Protein AF-A0A350JNE4-F1 (afdb_monomer_lite)

pLDDT: mean 87.37, std 12.18, range [38.34, 98.56]

Secondary structure (DSSP, 8-state):
--TT-EEEEEEE-SPPSS-SS-GGG-B-SSSSBHHHHHHHTTTTS-EEEEEEE-TTHHHHHHHSTTSEEEE-TTTTT--HHHHHHHS---SSSEEEEEETTEEE-HHHHHHHHH--SSEEEEEETTGGGGGTTS-HHHHHHS-EEEEETTEEEEEETTS-GGG-SEEEEEEEEEETHHHHHHHHHHHH--HHHHT--HHHHHHHHHTTT--EEEEE-TT-EEETT-HHHHHHHH-SSHHHHHHHHHTT-SSS-PPP-EEEEHHHHHH-HHHHHHHHHHHSTT-EEEEEEE-TTTB-SS-B-TT-S-EEEEEETT-HHHHHHHHHHHHHTSSS--TT-EEEEEEPP-S-S-EEEEESS-TTT--S--EEEEE---

Sequence (374 aa):
MNSNQIKIILLGAGKSVRSELHSALKESGYGSRVLDWLIQAFSDVQYDLQFVVGYNLAQVESRYPGYRYIHNVNWDSTGATGSLFCADLPIEGHLIVSYSDILYRKSLVSRIIDSKNDLTVVIDSSWKDRYQGRLQEDLELSEKVNLANGQITRLGQGIHADAADAEFIGLVSFQGGALELLNDLKKQKTDILEKSKISFLVEEMRVRGLTLGYIDVSGDWAELDDPRDLAHFVLGTKAQTLDRLAAVVSQSKILDQYTFRVKSWNANSDDVVAGIMEKFTNTRIVARSSALTEDGFASANAGAYDSILNIDSSSADAIRDAITKVINSYPDTNPNNQVLVQPMLTDVRISGVGFTRTLSKGAPYYVVNYDDQT

Structure (mmCIF, N/CA/C/O backbone):
data_AF-A0A350JNE4-F1
#
_entry.id   AF-A0A350JNE4-F1
#
loop_
_atom_site.group_PDB
_atom_site.id
_atom_site.type_symbol
_atom_site.label_atom_id
_atom_site.label_alt_id
_atom_site.label_comp_id
_atom_site.label_asym_id
_atom_site.label_entity_id
_atom_site.label_seq_id
_atom_site.pdbx_PDB_ins_code
_atom_site.Cartn_x
_atom_site.Cartn_y
_atom_site.Cartn_z
_atom_site.occupancy
_atom_site.B_iso_or_equiv
_atom_site.auth_seq_id
_atom_site.auth_comp_id
_atom_site.auth_asym_id
_atom_site.auth_atom_id
_atom_site.pdbx_PDB_model_num
ATOM 1 N N . MET A 1 1 ? 17.116 24.931 -4.156 1.00 38.94 1 MET A N 1
ATOM 2 C CA . MET A 1 1 ? 16.237 23.963 -4.842 1.00 38.94 1 MET A CA 1
ATOM 3 C C . MET A 1 1 ? 15.963 22.871 -3.824 1.00 38.94 1 MET A C 1
ATOM 5 O O . MET A 1 1 ? 16.904 22.452 -3.163 1.00 38.94 1 MET A O 1
ATOM 9 N N . ASN A 1 2 ? 14.693 22.586 -3.531 1.00 38.34 2 ASN A N 1
ATOM 10 C CA . ASN A 1 2 ? 14.321 21.749 -2.386 1.00 38.34 2 ASN A CA 1
ATOM 11 C C . ASN A 1 2 ? 14.577 20.276 -2.715 1.00 38.34 2 ASN A C 1
ATOM 13 O O . ASN A 1 2 ? 13.842 19.690 -3.501 1.00 38.34 2 ASN A O 1
ATOM 17 N N . SER A 1 3 ? 15.546 19.661 -2.037 1.00 49.06 3 SER A N 1
ATOM 18 C CA . SER A 1 3 ? 15.892 18.233 -2.114 1.00 49.06 3 SER A CA 1
ATOM 19 C C . SER A 1 3 ? 14.787 17.271 -1.631 1.00 49.06 3 SER A C 1
ATOM 21 O O . SER A 1 3 ? 15.046 16.087 -1.463 1.00 49.06 3 SER A O 1
ATOM 23 N N . ASN A 1 4 ? 13.567 17.768 -1.398 1.00 62.16 4 ASN A N 1
ATOM 24 C CA . ASN A 1 4 ? 12.424 17.046 -0.827 1.00 62.16 4 ASN A CA 1
ATOM 25 C C . ASN A 1 4 ? 11.258 16.870 -1.818 1.00 62.16 4 ASN A C 1
ATOM 27 O O . ASN A 1 4 ? 10.140 16.566 -1.408 1.00 62.16 4 ASN A O 1
ATOM 31 N N . GLN A 1 5 ? 11.470 17.110 -3.115 1.00 86.69 5 GLN A N 1
ATOM 32 C CA . GLN A 1 5 ? 10.398 16.979 -4.099 1.00 86.69 5 GLN A CA 1
ATOM 33 C C . GLN A 1 5 ? 10.109 15.499 -4.390 1.00 86.69 5 GLN A C 1
ATOM 35 O O . GLN A 1 5 ? 10.955 14.782 -4.926 1.00 86.69 5 GLN A O 1
ATOM 40 N N . ILE A 1 6 ? 8.899 15.057 -4.040 1.00 94.44 6 ILE A N 1
ATOM 41 C CA . ILE A 1 6 ? 8.386 13.721 -4.348 1.00 94.44 6 ILE A CA 1
ATOM 42 C C . ILE A 1 6 ? 7.529 13.818 -5.608 1.00 94.44 6 ILE A C 1
ATOM 44 O O . ILE A 1 6 ? 6.574 14.595 -5.671 1.00 94.44 6 ILE A O 1
ATOM 48 N N . LYS A 1 7 ? 7.861 13.012 -6.612 1.00 96.38 7 LYS A N 1
ATOM 49 C CA . LYS A 1 7 ? 7.052 12.817 -7.811 1.00 96.38 7 LYS A CA 1
ATOM 50 C C . LYS A 1 7 ? 6.509 11.397 -7.830 1.00 96.38 7 LYS A C 1
ATOM 52 O O . LYS A 1 7 ? 7.243 10.447 -7.574 1.00 96.38 7 LYS A O 1
ATOM 57 N N . ILE A 1 8 ? 5.235 11.258 -8.165 1.00 96.31 8 ILE A N 1
ATOM 58 C CA . ILE A 1 8 ? 4.539 9.982 -8.278 1.00 96.31 8 ILE A CA 1
ATOM 59 C C . ILE A 1 8 ? 4.099 9.805 -9.725 1.00 96.31 8 ILE A C 1
ATOM 61 O O . ILE A 1 8 ? 3.502 10.705 -10.319 1.00 96.31 8 ILE A O 1
ATOM 65 N N . ILE A 1 9 ? 4.389 8.638 -10.289 1.00 97.25 9 ILE A N 1
ATOM 66 C CA . ILE A 1 9 ? 3.906 8.229 -11.604 1.00 97.25 9 ILE A CA 1
ATOM 67 C C . ILE A 1 9 ? 3.078 6.962 -11.427 1.00 97.25 9 ILE A C 1
ATOM 69 O O . ILE A 1 9 ? 3.607 5.908 -11.074 1.00 97.25 9 ILE A O 1
ATOM 73 N N . LEU A 1 10 ? 1.778 7.074 -11.687 1.00 95.19 10 LEU A N 1
ATOM 74 C CA . LEU A 1 10 ? 0.878 5.929 -11.740 1.00 95.19 10 LEU A CA 1
ATOM 75 C C . LEU A 1 10 ? 0.806 5.407 -13.172 1.00 95.19 10 LEU A C 1
ATOM 77 O O . LEU A 1 10 ? 0.614 6.182 -14.109 1.00 95.19 10 LEU A O 1
ATOM 81 N N . LEU A 1 11 ? 0.963 4.098 -13.347 1.00 94.94 11 LEU A N 1
ATOM 82 C CA . LEU A 1 11 ? 0.913 3.435 -14.645 1.00 94.94 11 LEU A CA 1
ATOM 83 C C . LEU A 1 11 ? -0.413 2.680 -14.785 1.00 94.94 11 LEU A C 1
ATOM 85 O O . LEU A 1 11 ? -0.683 1.719 -14.068 1.00 94.94 11 LEU A O 1
ATOM 89 N N . GLY A 1 12 ? -1.244 3.118 -15.722 1.00 90.44 12 GLY A N 1
ATOM 90 C CA . GLY A 1 12 ? -2.525 2.506 -16.077 1.00 90.44 12 GLY A CA 1
ATOM 91 C C . GLY A 1 12 ? -2.717 2.508 -17.587 1.00 90.44 12 GLY A C 1
ATOM 92 O O . GLY A 1 12 ? -3.760 2.881 -18.088 1.00 90.44 12 GLY A O 1
ATOM 93 N N . ALA A 1 13 ? -1.686 2.192 -18.367 1.00 85.00 13 ALA A N 1
ATOM 94 C CA . ALA A 1 13 ? -1.814 2.306 -19.818 1.00 85.00 13 ALA A CA 1
ATOM 95 C C . ALA A 1 13 ? -2.658 1.179 -20.446 1.00 85.00 13 ALA A C 1
ATOM 97 O O . ALA A 1 13 ? -3.312 1.393 -21.465 1.00 85.00 13 ALA A O 1
ATOM 98 N N . GLY A 1 14 ? -2.630 -0.015 -19.849 1.00 79.69 14 GLY A N 1
ATOM 99 C CA . GLY A 1 14 ? -3.200 -1.233 -20.424 1.00 79.69 14 GLY A CA 1
ATOM 100 C C . GLY A 1 14 ? -4.677 -1.481 -20.107 1.00 79.69 14 GLY A C 1
ATOM 101 O O . GLY A 1 14 ? -5.263 -0.896 -19.196 1.00 79.69 14 GLY A O 1
ATOM 102 N N . LYS A 1 15 ? -5.268 -2.424 -20.850 1.00 76.56 15 LYS A N 1
ATOM 103 C CA . LYS A 1 15 ? -6.566 -3.035 -20.521 1.00 76.56 15 LYS A CA 1
ATOM 104 C C . LYS A 1 15 ? -6.403 -3.940 -19.290 1.00 76.56 15 LYS A C 1
ATOM 106 O O . LYS A 1 15 ? -5.390 -4.629 -19.175 1.00 76.56 15 LYS A O 1
ATOM 111 N N . SER A 1 16 ? -7.395 -3.968 -18.394 1.00 67.62 16 SER A N 1
ATOM 112 C CA . SER A 1 16 ? -7.421 -4.951 -17.299 1.00 67.62 16 SER A CA 1
ATOM 113 C C . SER A 1 16 ? -7.426 -6.365 -17.886 1.00 67.62 16 SER A C 1
ATOM 115 O O . SER A 1 16 ? -8.146 -6.648 -18.844 1.00 67.62 16 SER A O 1
ATOM 117 N N . VAL A 1 17 ? -6.635 -7.268 -17.303 1.00 62.66 17 VAL A N 1
ATOM 118 C CA . VAL A 1 17 ? -6.548 -8.667 -17.761 1.00 62.66 17 VAL A CA 1
ATOM 119 C C . VAL A 1 17 ? -7.888 -9.390 -17.566 1.00 62.66 17 VAL A C 1
ATOM 121 O O . VAL A 1 17 ? -8.235 -10.290 -18.326 1.00 62.66 17 VAL A O 1
ATOM 124 N N . ARG A 1 18 ? -8.671 -8.964 -16.565 1.00 62.50 18 ARG A N 1
ATOM 125 C CA . ARG A 1 18 ? -9.905 -9.628 -16.114 1.00 62.50 18 ARG A CA 1
ATOM 126 C C . ARG A 1 18 ? -11.185 -8.836 -16.404 1.00 62.50 18 ARG A C 1
ATOM 128 O O . ARG A 1 18 ? -12.273 -9.311 -16.092 1.00 62.50 18 ARG A O 1
ATOM 135 N N . SER A 1 19 ? -11.083 -7.625 -16.959 1.00 58.97 19 SER A N 1
ATOM 136 C CA . SER A 1 19 ? -12.233 -6.752 -17.222 1.00 58.97 19 SER A CA 1
ATOM 137 C C . SER A 1 19 ? -12.040 -5.897 -18.472 1.00 58.97 19 SER A C 1
ATOM 139 O O . SER A 1 19 ? -10.935 -5.487 -18.809 1.00 58.97 19 SER A O 1
ATOM 141 N N . GLU A 1 20 ? -13.142 -5.564 -19.145 1.00 63.81 20 GLU A N 1
ATOM 142 C CA . GLU A 1 20 ? -13.132 -4.540 -20.198 1.00 63.81 20 GLU A CA 1
ATOM 143 C C . GLU A 1 20 ? -13.036 -3.115 -19.643 1.00 63.81 20 GLU A C 1
ATOM 145 O O . GLU A 1 20 ? -12.823 -2.166 -20.393 1.00 63.81 20 GLU A O 1
ATOM 150 N N . LEU A 1 21 ? -13.169 -2.958 -18.326 1.00 63.19 21 LEU A N 1
ATOM 151 C CA . LEU A 1 21 ? -12.985 -1.691 -17.638 1.00 63.19 21 LEU A CA 1
ATOM 152 C C . LEU A 1 21 ? -11.513 -1.486 -17.288 1.00 63.19 21 LEU A C 1
ATOM 154 O O . LEU A 1 21 ? -10.831 -2.387 -16.799 1.00 63.19 21 LEU A O 1
ATOM 158 N N . HIS A 1 22 ? -11.050 -0.257 -17.482 1.00 69.31 22 HIS A N 1
ATOM 159 C CA . HIS A 1 22 ? -9.767 0.200 -16.972 1.00 69.31 22 HIS A CA 1
ATOM 160 C C . HIS A 1 22 ? -9.707 0.028 -15.441 1.00 69.31 22 HIS A C 1
ATOM 162 O O . HIS A 1 22 ? -10.688 0.319 -14.755 1.00 69.31 22 HIS A O 1
ATOM 168 N N . SER A 1 23 ? -8.566 -0.394 -14.887 1.00 67.81 23 SER A N 1
ATOM 169 C CA . SER A 1 23 ? -8.403 -0.673 -13.447 1.00 67.81 23 SER A CA 1
ATOM 170 C C . SER A 1 23 ? -8.809 0.507 -12.554 1.00 67.81 23 SER A C 1
ATOM 172 O O . SER A 1 23 ? -9.610 0.349 -11.638 1.00 67.81 23 SER A O 1
ATOM 174 N N . ALA A 1 24 ? -8.364 1.720 -12.892 1.00 67.00 24 ALA A N 1
ATOM 175 C CA . ALA A 1 24 ? -8.761 2.946 -12.191 1.00 67.00 24 ALA A CA 1
ATOM 176 C C . ALA A 1 24 ? -10.269 3.260 -12.221 1.00 67.00 24 ALA A C 1
ATOM 178 O O . ALA A 1 24 ? -10.737 4.048 -11.407 1.00 67.00 24 ALA A O 1
ATOM 179 N N . LEU A 1 25 ? -11.046 2.668 -13.133 1.00 66.19 25 LEU A N 1
ATOM 180 C CA . LEU A 1 25 ? -12.499 2.854 -13.202 1.00 66.19 25 LEU A CA 1
ATOM 181 C C . LEU A 1 25 ? -13.276 1.826 -12.375 1.00 66.19 25 LEU A C 1
ATOM 183 O O . LEU A 1 25 ? -14.504 1.907 -12.315 1.00 66.19 25 LEU A O 1
ATOM 187 N N . LYS A 1 26 ? -12.591 0.867 -11.742 1.00 69.38 26 LYS A N 1
ATOM 188 C CA . LYS A 1 26 ? -13.240 -0.116 -10.878 1.00 69.38 26 LYS A CA 1
ATOM 189 C C . LYS A 1 26 ? -13.802 0.558 -9.630 1.00 69.38 26 LYS A C 1
ATOM 191 O O . LYS A 1 26 ? -13.225 1.489 -9.063 1.00 69.38 26 LYS A O 1
ATOM 196 N N . GLU A 1 27 ? -14.956 0.068 -9.200 1.00 64.12 27 GLU A N 1
ATOM 197 C CA . GLU A 1 27 ? -15.561 0.473 -7.939 1.00 64.12 27 GLU A CA 1
ATOM 198 C C . GLU A 1 27 ? -15.151 -0.508 -6.850 1.00 64.12 27 GLU A C 1
ATOM 200 O O . GLU A 1 27 ? -15.172 -1.721 -7.049 1.00 64.12 27 GLU A O 1
ATOM 205 N N . SER A 1 28 ? -14.793 0.021 -5.682 1.00 57.19 28 SER A N 1
ATOM 206 C CA . SER A 1 28 ? -14.332 -0.797 -4.559 1.00 57.19 28 SER A CA 1
ATOM 207 C C . SER A 1 28 ? -15.459 -1.596 -3.884 1.00 57.19 28 SER A C 1
ATOM 209 O O . SER A 1 28 ? -15.212 -2.344 -2.947 1.00 57.19 28 SER A O 1
ATOM 211 N N . GLY A 1 29 ? -16.715 -1.407 -4.309 1.00 53.91 29 GLY A N 1
ATOM 212 C CA . GLY A 1 29 ? -17.906 -1.911 -3.616 1.00 53.91 29 GLY A CA 1
ATOM 213 C C . GLY A 1 29 ? -18.268 -1.132 -2.341 1.00 53.91 29 GLY A C 1
ATOM 214 O O . GLY A 1 29 ? -19.358 -1.323 -1.813 1.00 53.91 29 GLY A O 1
ATOM 215 N N . TYR A 1 30 ? -17.409 -0.212 -1.879 1.00 52.66 30 TYR A N 1
ATOM 216 C CA . TYR A 1 30 ? -17.577 0.564 -0.639 1.00 52.66 30 TYR A CA 1
ATOM 217 C C . TYR A 1 30 ? -17.985 2.031 -0.863 1.00 52.66 30 TYR A C 1
ATOM 219 O O . TYR A 1 30 ? -17.832 2.870 0.020 1.00 52.66 30 TYR A O 1
ATOM 227 N N . GLY A 1 31 ? -18.505 2.368 -2.046 1.00 50.84 31 GLY A N 1
ATOM 228 C CA . GLY A 1 31 ? -18.966 3.727 -2.356 1.00 50.84 31 GLY A CA 1
ATOM 229 C C . GLY A 1 31 ? -17.858 4.738 -2.681 1.00 50.84 31 GLY A C 1
ATOM 230 O O . GLY A 1 31 ? -18.187 5.888 -2.976 1.00 50.84 31 GLY A O 1
ATOM 231 N N . SER A 1 32 ? -16.589 4.313 -2.695 1.00 59.38 32 SER A N 1
ATOM 232 C CA . SER A 1 32 ? -15.461 5.065 -3.252 1.00 59.38 32 SER A CA 1
ATOM 233 C C . SER A 1 32 ? -14.856 4.376 -4.459 1.00 59.38 32 SER A C 1
ATOM 235 O O . SER A 1 32 ? -15.024 3.170 -4.709 1.00 59.38 32 SER A O 1
ATOM 237 N N . ARG A 1 33 ? -14.104 5.168 -5.208 1.00 72.31 33 ARG A N 1
ATOM 238 C CA . ARG A 1 33 ? -13.425 4.698 -6.389 1.00 72.31 33 ARG A CA 1
ATOM 239 C C . ARG A 1 33 ? -12.054 4.190 -5.999 1.00 72.31 33 ARG A C 1
ATOM 241 O O . ARG A 1 33 ? -11.412 4.675 -5.075 1.00 72.31 33 ARG A O 1
ATOM 248 N N . VAL A 1 34 ? -11.591 3.215 -6.748 1.00 68.44 34 VAL A N 1
ATOM 249 C CA . VAL A 1 34 ? -10.364 2.500 -6.442 1.00 68.44 34 VAL A CA 1
ATOM 250 C C . VAL A 1 34 ? -9.124 3.413 -6.396 1.00 68.44 34 VAL A C 1
ATOM 252 O O . VAL A 1 34 ? -8.331 3.316 -5.462 1.00 68.44 34 VAL A O 1
ATOM 255 N N . LEU A 1 35 ? -9.007 4.370 -7.323 1.00 76.19 35 LEU A N 1
ATOM 256 C CA . LEU A 1 35 ? -7.912 5.348 -7.314 1.00 76.19 35 LEU A CA 1
ATOM 257 C C . LEU A 1 35 ? -7.907 6.236 -6.053 1.00 76.19 35 LEU A C 1
ATOM 259 O O . LEU A 1 35 ? -6.842 6.683 -5.639 1.00 76.19 35 LEU A O 1
ATOM 263 N N . ASP A 1 36 ? -9.061 6.465 -5.414 1.00 79.31 36 ASP A N 1
ATOM 264 C CA . ASP A 1 36 ? -9.150 7.314 -4.217 1.00 79.31 36 ASP A CA 1
ATOM 265 C C . ASP A 1 36 ? -8.371 6.684 -3.053 1.00 79.31 36 ASP A C 1
ATOM 267 O O . ASP A 1 36 ? -7.652 7.377 -2.335 1.00 79.31 36 ASP A O 1
ATOM 271 N N . TRP A 1 37 ? -8.440 5.355 -2.918 1.00 77.44 37 TRP A N 1
ATOM 272 C CA . TRP A 1 37 ? -7.683 4.599 -1.918 1.00 77.44 37 TRP A CA 1
ATOM 273 C C . TRP A 1 37 ? -6.173 4.693 -2.144 1.00 77.44 37 TRP A C 1
ATOM 275 O O . TRP A 1 37 ? -5.411 4.881 -1.196 1.00 77.44 37 TRP A O 1
ATOM 285 N N . LEU A 1 38 ? -5.742 4.582 -3.404 1.00 83.31 38 LEU A N 1
ATOM 286 C CA . LEU A 1 38 ? -4.335 4.698 -3.779 1.00 83.31 38 LEU A CA 1
ATOM 287 C C . LEU A 1 38 ? -3.797 6.099 -3.469 1.00 83.31 38 LEU A C 1
ATOM 289 O O . LEU A 1 38 ? -2.726 6.252 -2.889 1.00 83.31 38 LEU A O 1
ATOM 293 N N . ILE A 1 39 ? -4.572 7.129 -3.798 1.00 83.44 39 ILE A N 1
ATOM 294 C CA . ILE A 1 39 ? -4.219 8.527 -3.540 1.00 83.44 39 ILE A CA 1
ATOM 295 C C . ILE A 1 39 ? -4.198 8.824 -2.039 1.00 83.44 39 ILE A C 1
ATOM 297 O O . ILE A 1 39 ? -3.316 9.540 -1.560 1.00 83.44 39 ILE A O 1
ATOM 301 N N . GLN A 1 40 ? -5.111 8.227 -1.270 1.00 83.62 40 GLN A N 1
ATOM 302 C CA . GLN A 1 40 ? -5.131 8.356 0.182 1.00 83.62 40 GLN A CA 1
ATOM 303 C C . GLN A 1 40 ? -3.847 7.818 0.831 1.00 83.62 40 GLN A C 1
ATOM 305 O O . GLN A 1 40 ? -3.438 8.346 1.865 1.00 83.62 40 GLN A O 1
ATOM 310 N N . ALA A 1 41 ? -3.163 6.835 0.230 1.00 87.00 41 ALA A N 1
ATOM 311 C CA . ALA A 1 41 ? -1.875 6.346 0.730 1.00 87.00 41 ALA A CA 1
ATOM 312 C C . ALA A 1 41 ? -0.801 7.452 0.806 1.00 87.00 41 ALA A C 1
ATOM 314 O O . ALA A 1 41 ? 0.134 7.350 1.596 1.00 87.00 41 ALA A O 1
ATOM 315 N N . PHE A 1 42 ? -0.957 8.532 0.037 1.00 87.44 42 PHE A N 1
ATOM 316 C CA . PHE A 1 42 ? -0.017 9.648 -0.028 1.00 87.44 42 PHE A CA 1
ATOM 317 C C . PHE A 1 42 ? -0.494 10.913 0.700 1.00 87.44 42 PHE A C 1
ATOM 319 O O . PHE A 1 42 ? 0.158 11.945 0.596 1.00 87.44 42 PHE A O 1
ATOM 326 N N . SER A 1 43 ? -1.609 10.882 1.440 1.00 85.25 43 SER A N 1
ATOM 327 C CA . SER A 1 43 ? -2.218 12.111 1.988 1.00 85.25 43 SER A CA 1
ATOM 328 C C . SER A 1 43 ? -1.341 12.896 2.969 1.00 85.25 43 SER A C 1
ATOM 330 O O . SER A 1 43 ? -1.600 14.072 3.203 1.00 85.25 43 SER A O 1
ATOM 332 N N . ASP A 1 44 ? -0.339 12.247 3.562 1.00 85.50 44 ASP A N 1
ATOM 333 C CA . ASP A 1 44 ? 0.496 12.826 4.620 1.00 85.50 44 ASP A CA 1
ATOM 334 C C . ASP A 1 44 ? 1.805 13.415 4.056 1.00 85.50 44 ASP A C 1
ATOM 336 O O . ASP A 1 44 ? 2.664 13.880 4.805 1.00 85.50 44 ASP A O 1
ATOM 340 N N . VAL A 1 45 ? 1.973 13.394 2.728 1.00 88.06 45 VAL A N 1
ATOM 341 C CA . VAL A 1 45 ? 3.158 13.897 2.030 1.00 88.06 45 VAL A CA 1
ATOM 342 C C . VAL A 1 45 ? 2.762 14.849 0.909 1.00 88.06 45 VAL A C 1
ATOM 344 O O . VAL A 1 45 ? 1.716 14.706 0.283 1.00 88.06 45 VAL A O 1
ATOM 347 N N . GLN A 1 46 ? 3.609 15.841 0.638 1.00 90.75 46 GLN A N 1
ATOM 348 C CA . GLN A 1 46 ? 3.434 16.713 -0.519 1.00 90.75 46 GLN A CA 1
ATOM 349 C C . GLN A 1 46 ? 4.078 16.062 -1.746 1.00 90.75 46 GLN A C 1
ATOM 351 O O . GLN A 1 46 ? 5.258 15.711 -1.710 1.00 90.75 46 GLN A O 1
ATOM 356 N N . TYR A 1 47 ? 3.320 15.927 -2.833 1.00 92.56 47 TYR A N 1
ATOM 357 C CA . TYR A 1 47 ? 3.778 15.259 -4.051 1.00 92.56 47 TYR A CA 1
ATOM 358 C C . TYR A 1 47 ? 3.251 15.922 -5.331 1.00 92.56 47 TYR A C 1
ATOM 360 O O . TYR A 1 47 ? 2.239 16.620 -5.319 1.00 92.56 47 TYR A O 1
ATOM 368 N N . ASP A 1 48 ? 3.944 15.667 -6.443 1.00 93.44 48 ASP A N 1
ATOM 369 C CA . ASP A 1 48 ? 3.487 15.922 -7.816 1.00 93.44 48 ASP A CA 1
ATOM 370 C C . ASP A 1 48 ? 3.070 14.594 -8.467 1.00 93.44 48 ASP A C 1
ATOM 372 O O . ASP A 1 48 ? 3.874 13.665 -8.521 1.00 93.44 48 ASP A O 1
ATOM 376 N N . LEU A 1 49 ? 1.827 14.485 -8.945 1.00 93.31 49 LEU A N 1
ATOM 377 C CA . LEU A 1 49 ? 1.259 13.242 -9.479 1.00 93.31 49 LEU A CA 1
ATOM 378 C C . LEU A 1 49 ? 1.035 13.330 -10.991 1.00 93.31 49 LEU A C 1
ATOM 380 O O . LEU A 1 49 ? 0.311 14.199 -11.475 1.00 93.31 49 LEU A O 1
ATOM 384 N N . GLN A 1 50 ? 1.591 12.361 -11.719 1.00 95.31 50 GLN A N 1
ATOM 385 C CA . GLN A 1 50 ? 1.278 12.084 -13.119 1.00 95.31 50 GLN A CA 1
ATOM 386 C C . GLN A 1 50 ? 0.602 10.722 -13.248 1.00 95.31 50 GLN A C 1
ATOM 388 O O . GLN A 1 50 ? 1.084 9.728 -12.705 1.00 95.31 50 GLN A O 1
ATOM 393 N N . PHE A 1 51 ? -0.478 10.667 -14.018 1.00 94.69 51 PHE A N 1
ATOM 394 C CA . PHE A 1 51 ? -1.138 9.418 -14.361 1.00 94.69 51 PHE A CA 1
ATOM 395 C C . PHE A 1 51 ? -0.907 9.097 -15.840 1.00 94.69 51 PHE A C 1
ATOM 397 O O . PHE A 1 51 ? -1.412 9.789 -16.723 1.00 94.69 51 PHE A O 1
ATOM 404 N N . VAL A 1 52 ? -0.122 8.054 -16.117 1.00 96.12 52 VAL A N 1
ATOM 405 C CA . VAL A 1 52 ? 0.067 7.543 -17.475 1.00 96.12 52 VAL A CA 1
ATOM 406 C C . VAL A 1 52 ? -1.077 6.604 -17.821 1.00 96.12 52 VAL A C 1
ATOM 408 O O . VAL A 1 52 ? -1.215 5.541 -17.215 1.00 96.12 52 VAL A O 1
ATOM 411 N N . VAL A 1 53 ? -1.866 6.984 -18.818 1.00 93.44 53 VAL A N 1
ATOM 412 C CA . VAL A 1 53 ? -3.047 6.246 -19.275 1.00 93.44 53 VAL A CA 1
ATOM 413 C C . VAL A 1 53 ? -2.939 6.022 -20.781 1.00 93.44 53 VAL A C 1
ATOM 415 O O . VAL A 1 53 ? -2.324 6.812 -21.494 1.00 93.44 53 VAL A O 1
ATOM 418 N N . GLY A 1 54 ? -3.505 4.926 -21.268 1.00 91.44 54 GLY A N 1
ATOM 419 C CA . GLY A 1 54 ? -3.533 4.555 -22.681 1.00 91.44 54 GLY A CA 1
ATOM 420 C C . GLY A 1 54 ? -4.958 4.202 -23.064 1.00 91.44 54 GLY A C 1
ATOM 421 O O . GLY A 1 54 ? -5.711 5.028 -23.581 1.00 91.44 54 GLY A O 1
ATOM 422 N N . TYR A 1 55 ? -5.360 2.984 -22.717 1.00 88.00 55 TYR A N 1
ATOM 423 C CA . TYR A 1 55 ? -6.717 2.495 -22.909 1.00 88.00 55 TYR A CA 1
ATOM 424 C C . TYR A 1 55 ? -7.763 3.383 -22.202 1.00 88.00 55 TYR A C 1
ATOM 426 O O . TYR A 1 55 ? -7.635 3.702 -21.026 1.00 88.00 55 TYR A O 1
ATOM 434 N N . ASN A 1 56 ? -8.825 3.774 -22.914 1.00 86.12 56 ASN A N 1
ATOM 435 C CA . ASN A 1 56 ? -9.976 4.528 -22.388 1.00 86.12 56 ASN A CA 1
ATOM 436 C C . ASN A 1 56 ? -9.658 5.835 -21.620 1.00 86.12 56 ASN A C 1
ATOM 438 O O . ASN A 1 56 ? -10.415 6.211 -20.721 1.00 86.12 56 ASN A O 1
ATOM 442 N N . LEU A 1 57 ? -8.609 6.575 -22.009 1.00 88.19 57 LEU A N 1
ATOM 443 C CA . LEU A 1 57 ? -8.212 7.852 -21.384 1.00 88.19 57 LEU A CA 1
ATOM 444 C C . LEU A 1 57 ? -9.392 8.800 -21.101 1.00 88.19 57 LEU A C 1
ATOM 446 O O . LEU A 1 57 ? -9.569 9.228 -19.965 1.00 88.19 57 LEU A O 1
ATOM 450 N N . ALA A 1 58 ? -10.244 9.066 -22.097 1.00 87.69 58 ALA A N 1
ATOM 451 C CA . ALA A 1 58 ? -11.361 10.007 -21.957 1.00 87.69 58 ALA A CA 1
ATOM 452 C C . ALA A 1 58 ? -12.336 9.634 -20.820 1.00 87.69 58 ALA A C 1
ATOM 454 O O . ALA A 1 58 ? -12.898 10.505 -20.155 1.00 87.69 58 ALA A O 1
ATOM 455 N N . GLN A 1 59 ? -12.532 8.336 -20.571 1.00 84.56 59 GLN A N 1
ATOM 456 C CA . GLN A 1 59 ? -13.397 7.860 -19.493 1.00 84.56 59 GLN A CA 1
ATOM 457 C C . GLN A 1 59 ? -12.732 8.045 -18.122 1.00 84.56 59 GLN A C 1
ATOM 459 O O . GLN A 1 59 ? -13.403 8.433 -17.164 1.00 84.56 59 GLN A O 1
ATOM 464 N N . VAL A 1 60 ? -11.418 7.808 -18.034 1.00 84.31 60 VAL A N 1
ATOM 465 C CA . VAL A 1 60 ? -10.628 8.047 -16.816 1.00 84.31 60 VAL A CA 1
ATOM 466 C C . VAL A 1 60 ? -10.625 9.537 -16.469 1.00 84.31 60 VAL A C 1
ATOM 468 O O . VAL A 1 60 ? -10.947 9.888 -15.335 1.00 84.31 60 VAL A O 1
ATOM 471 N N . GLU A 1 61 ? -10.378 10.412 -17.446 1.00 87.69 61 GLU A N 1
ATOM 472 C CA . GLU A 1 61 ? -10.401 11.871 -17.268 1.00 87.69 61 GLU A CA 1
ATOM 473 C C . GLU A 1 61 ? -11.775 12.382 -16.830 1.00 87.69 61 GLU A C 1
ATOM 475 O O . GLU A 1 61 ? -11.876 13.189 -15.906 1.00 87.69 61 GLU A O 1
ATOM 480 N N . SER A 1 62 ? -12.847 11.880 -17.453 1.00 86.62 62 SER A N 1
ATOM 481 C CA . SER A 1 62 ? -14.215 12.244 -17.076 1.00 86.62 62 SER A CA 1
ATOM 482 C C . SER A 1 62 ? -14.544 11.824 -15.646 1.00 86.62 62 SER A C 1
ATOM 484 O O . SER A 1 62 ? -15.240 12.554 -14.935 1.00 86.62 62 SER A O 1
ATOM 486 N N . ARG A 1 63 ? -14.053 10.659 -15.208 1.00 80.56 63 ARG A N 1
ATOM 487 C CA . ARG A 1 63 ? -14.259 10.191 -13.840 1.00 80.56 63 ARG A CA 1
ATOM 488 C C . ARG A 1 63 ? -13.448 11.044 -12.873 1.00 80.56 63 ARG A C 1
ATOM 490 O O . ARG A 1 63 ? -14.017 11.506 -11.887 1.00 80.56 63 ARG A O 1
ATOM 497 N N . TYR A 1 64 ? -12.172 11.285 -13.153 1.00 82.00 64 TYR A N 1
ATOM 498 C CA . TYR A 1 64 ? -11.223 11.950 -12.260 1.00 82.00 64 TYR A CA 1
ATOM 499 C C . TYR A 1 64 ? -10.681 13.260 -12.857 1.00 82.00 64 TYR A C 1
ATOM 501 O O . TYR A 1 64 ? -9.503 13.344 -13.231 1.00 82.00 64 TYR A O 1
ATOM 509 N N . PRO A 1 65 ? -11.520 14.305 -12.941 1.00 80.12 65 PRO A N 1
ATOM 510 C CA . PRO A 1 65 ? -11.068 15.606 -13.404 1.00 80.12 65 PRO A CA 1
ATOM 511 C C . PRO A 1 65 ? -10.101 16.208 -12.375 1.00 80.12 65 PRO A C 1
ATOM 513 O O . PRO A 1 65 ? -10.381 16.200 -11.179 1.00 80.12 65 PRO A O 1
ATOM 516 N N . GLY A 1 66 ? -8.970 16.744 -12.835 1.00 83.50 66 GLY A N 1
ATOM 517 C CA . GLY A 1 66 ? -8.019 17.474 -11.984 1.00 83.50 66 GLY A CA 1
ATOM 518 C C . GLY A 1 66 ? -6.654 16.815 -11.785 1.00 83.50 66 GLY A C 1
ATOM 519 O O . GLY A 1 66 ? -5.772 17.447 -11.209 1.00 83.50 66 GLY A O 1
ATOM 520 N N . TYR A 1 67 ? -6.439 15.599 -12.295 1.00 87.06 67 TYR A N 1
ATOM 521 C CA . TYR A 1 67 ? -5.100 15.007 -12.357 1.00 87.06 67 TYR A CA 1
ATOM 522 C C . TYR A 1 67 ? -4.387 15.346 -13.661 1.00 87.06 67 TYR A C 1
ATOM 524 O O . TYR A 1 67 ? -5.004 15.667 -14.678 1.00 87.06 67 TYR A O 1
ATOM 532 N N . ARG A 1 68 ? -3.058 15.256 -13.626 1.00 93.19 68 ARG A N 1
ATOM 533 C CA . ARG A 1 68 ? -2.219 15.404 -14.807 1.00 93.19 68 ARG A CA 1
ATOM 534 C C . ARG A 1 68 ? -2.104 14.066 -15.530 1.00 93.19 68 ARG A C 1
ATOM 536 O O . ARG A 1 68 ? -1.435 13.157 -15.042 1.00 93.19 68 ARG A O 1
ATOM 543 N N . TYR A 1 69 ? -2.713 13.978 -16.705 1.00 94.31 69 TYR A N 1
ATOM 544 C CA . TYR A 1 69 ? -2.670 12.786 -17.545 1.00 94.31 69 TYR A CA 1
ATOM 545 C C . TYR A 1 69 ? -1.551 12.855 -18.578 1.00 94.31 69 TYR A C 1
ATOM 547 O O . TYR A 1 69 ? -1.301 13.900 -19.180 1.00 94.31 69 TYR A O 1
ATOM 555 N N . ILE A 1 70 ? -0.894 11.720 -18.796 1.00 96.50 70 ILE A N 1
ATOM 556 C CA . ILE A 1 70 ? 0.065 11.505 -19.876 1.00 96.50 70 ILE A CA 1
ATOM 557 C C . ILE A 1 70 ? -0.461 10.354 -20.729 1.00 96.50 70 ILE A C 1
ATOM 559 O O . ILE A 1 70 ? -0.637 9.243 -20.232 1.00 96.50 70 ILE A O 1
ATOM 563 N N . HIS A 1 71 ? -0.712 10.611 -22.010 1.00 95.81 71 HIS A N 1
ATOM 564 C CA . HIS A 1 71 ? -1.253 9.598 -22.910 1.00 95.81 71 HIS A CA 1
ATOM 565 C C . HIS A 1 71 ? -0.130 8.750 -23.520 1.00 95.81 71 HIS A C 1
ATOM 567 O O . HIS A 1 71 ? 0.670 9.255 -24.310 1.00 95.81 71 HIS A O 1
ATOM 573 N N . ASN A 1 72 ? -0.094 7.455 -23.200 1.00 96.44 72 ASN A N 1
ATOM 574 C CA . ASN A 1 72 ? 0.666 6.490 -23.988 1.00 96.44 72 ASN A CA 1
ATOM 575 C C . ASN A 1 72 ? -0.189 6.022 -25.175 1.00 96.44 72 ASN A C 1
ATOM 577 O O . ASN A 1 72 ? -1.003 5.113 -25.042 1.00 96.44 72 ASN A O 1
ATOM 581 N N . VAL A 1 73 ? 0.009 6.642 -26.338 1.00 94.88 73 VAL A N 1
ATOM 582 C CA . VAL A 1 73 ? -0.713 6.298 -27.578 1.00 94.88 73 VAL A CA 1
ATOM 583 C C . VAL A 1 73 ? -0.398 4.893 -28.101 1.00 94.88 73 VAL A C 1
ATOM 585 O O . VAL A 1 73 ? -1.221 4.323 -28.804 1.00 94.88 73 VAL A O 1
ATOM 588 N N . ASN A 1 74 ? 0.760 4.334 -27.734 1.00 94.25 74 ASN A N 1
ATOM 589 C CA . ASN A 1 74 ? 1.253 3.027 -28.181 1.00 94.25 74 ASN A CA 1
ATOM 590 C C . ASN A 1 74 ? 1.129 1.977 -27.062 1.00 94.25 74 ASN A C 1
ATOM 592 O O . ASN A 1 74 ? 1.972 1.085 -26.931 1.00 94.25 74 ASN A O 1
ATOM 596 N N . TRP A 1 75 ? 0.144 2.126 -26.171 1.00 92.94 75 TRP A N 1
ATOM 597 C CA . TRP A 1 75 ? -0.027 1.269 -24.992 1.00 92.94 75 TRP A CA 1
ATOM 598 C C . TRP A 1 75 ? -0.239 -0.211 -25.335 1.00 92.94 75 TRP A C 1
ATOM 600 O O . TRP A 1 75 ? 0.052 -1.073 -24.513 1.00 92.94 75 TRP A O 1
ATOM 610 N N . ASP A 1 76 ? -0.741 -0.507 -26.531 1.00 92.38 76 ASP A N 1
ATOM 611 C CA . ASP A 1 76 ? -0.999 -1.853 -27.043 1.00 92.38 76 ASP A CA 1
ATOM 612 C C . ASP A 1 76 ? 0.266 -2.542 -27.578 1.00 92.38 76 ASP A C 1
ATOM 614 O O . ASP A 1 76 ? 0.333 -3.770 -27.617 1.00 92.38 76 ASP A O 1
ATOM 618 N N . SER A 1 77 ? 1.289 -1.768 -27.950 1.00 93.00 77 SER A N 1
ATOM 619 C CA . SER A 1 77 ? 2.573 -2.271 -28.450 1.00 93.00 77 SER A CA 1
ATOM 620 C C . SER A 1 77 ? 3.750 -2.056 -27.491 1.00 93.00 77 SER A C 1
ATOM 622 O O . SER A 1 77 ? 4.876 -2.440 -27.815 1.00 93.00 77 SER A O 1
ATOM 624 N N . THR A 1 78 ? 3.525 -1.422 -26.338 1.00 95.19 78 THR A N 1
ATOM 625 C CA . THR A 1 78 ? 4.550 -1.129 -25.322 1.00 95.19 78 THR A C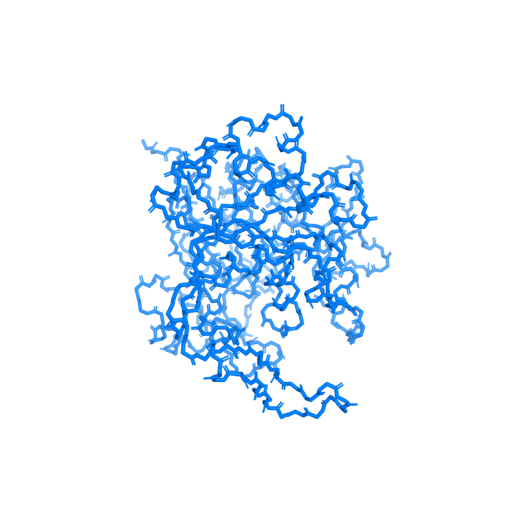A 1
ATOM 626 C C . THR A 1 78 ? 4.229 -1.795 -23.987 1.00 95.19 78 THR A C 1
ATOM 628 O O . THR A 1 78 ? 3.089 -2.127 -23.678 1.00 95.19 78 THR A O 1
ATOM 631 N N . GLY A 1 79 ? 5.263 -2.009 -23.178 1.00 95.06 79 GLY A N 1
ATOM 632 C CA . GLY A 1 79 ? 5.146 -2.481 -21.808 1.00 95.06 79 GLY A CA 1
ATOM 633 C C . GLY A 1 79 ? 5.010 -1.334 -20.804 1.00 95.06 79 GLY A C 1
ATOM 634 O O . GLY A 1 79 ? 4.898 -0.149 -21.142 1.00 95.06 79 GLY A O 1
ATOM 635 N N . ALA A 1 80 ? 5.063 -1.689 -19.521 1.00 95.69 80 ALA A N 1
ATOM 636 C CA . ALA A 1 80 ? 4.985 -0.716 -18.438 1.00 95.69 80 ALA A CA 1
ATOM 637 C C . ALA A 1 80 ? 6.165 0.271 -18.448 1.00 95.69 80 ALA A C 1
ATOM 639 O O . ALA A 1 80 ? 5.978 1.454 -18.166 1.00 95.69 80 ALA A O 1
ATOM 640 N N . THR A 1 81 ? 7.357 -0.182 -18.841 1.00 97.50 81 THR A N 1
ATOM 641 C CA . THR A 1 81 ? 8.533 0.684 -18.999 1.00 97.50 81 THR A CA 1
ATOM 642 C C . THR A 1 81 ? 8.353 1.683 -20.146 1.00 97.50 81 THR A C 1
ATOM 644 O O . THR A 1 81 ? 8.650 2.864 -19.973 1.00 97.50 81 THR A O 1
ATOM 647 N N . GLY A 1 82 ? 7.794 1.264 -21.289 1.00 97.44 82 GLY A N 1
ATOM 648 C CA . GLY A 1 82 ? 7.445 2.184 -22.379 1.00 97.44 82 GLY A CA 1
ATOM 649 C C . GLY A 1 82 ? 6.429 3.242 -21.941 1.00 97.44 82 GLY A C 1
ATOM 650 O O . GLY A 1 82 ? 6.604 4.426 -22.225 1.00 97.44 82 GLY A O 1
ATOM 651 N N . SER A 1 83 ? 5.439 2.841 -21.138 1.00 97.56 83 SER A N 1
ATOM 652 C CA . SER A 1 83 ? 4.483 3.771 -20.521 1.00 97.56 83 SER A CA 1
ATOM 653 C C . SER A 1 83 ? 5.175 4.765 -19.577 1.00 97.56 83 SER A C 1
ATOM 655 O O . SER A 1 83 ? 4.949 5.970 -19.673 1.00 97.56 83 SER A O 1
ATOM 657 N N . LEU A 1 84 ? 6.079 4.298 -18.710 1.00 98.31 84 LEU A N 1
ATOM 658 C CA . LEU A 1 84 ? 6.884 5.170 -17.848 1.00 98.31 84 LEU A CA 1
ATOM 659 C C . LEU A 1 84 ? 7.711 6.176 -18.667 1.00 98.31 84 LEU A C 1
ATOM 661 O O . LEU A 1 84 ? 7.813 7.343 -18.292 1.00 98.31 84 LEU A O 1
ATOM 665 N N . PHE A 1 85 ? 8.261 5.766 -19.812 1.00 97.94 85 PHE A N 1
ATOM 666 C CA . PHE A 1 85 ? 9.034 6.646 -20.693 1.00 97.94 85 PHE A CA 1
ATOM 667 C C . PHE A 1 85 ? 8.198 7.726 -21.396 1.00 97.94 85 PHE A C 1
ATOM 669 O O . PHE A 1 85 ? 8.779 8.698 -21.890 1.00 97.94 85 PHE A O 1
ATOM 676 N N . CYS A 1 86 ? 6.866 7.636 -21.409 1.00 97.06 86 CYS A N 1
ATOM 677 C CA . CYS A 1 86 ? 6.004 8.743 -21.833 1.00 97.06 86 CYS A CA 1
ATOM 678 C C . CYS A 1 86 ? 5.964 9.881 -20.799 1.00 97.06 86 CYS A C 1
ATOM 680 O O . CYS A 1 86 ? 5.804 11.037 -21.182 1.00 97.06 86 CYS A O 1
ATOM 682 N N . ALA A 1 87 ? 6.115 9.575 -19.508 1.00 97.31 87 ALA A N 1
ATOM 683 C CA . ALA A 1 87 ? 5.944 10.532 -18.415 1.00 97.31 87 ALA A CA 1
ATOM 684 C C . ALA A 1 87 ? 7.127 11.492 -18.246 1.00 97.31 87 ALA A C 1
ATOM 686 O O . ALA A 1 87 ? 8.262 11.183 -18.617 1.00 97.31 87 ALA A O 1
ATOM 687 N N . ASP A 1 88 ? 6.892 12.638 -17.607 1.00 96.50 88 ASP A N 1
ATOM 688 C CA . ASP A 1 88 ? 7.947 13.595 -17.276 1.00 96.50 88 ASP A CA 1
ATOM 689 C C . ASP A 1 88 ? 8.702 13.166 -16.021 1.00 96.50 88 ASP A C 1
ATOM 691 O O . ASP A 1 88 ? 8.287 13.445 -14.887 1.00 96.50 88 ASP A O 1
ATOM 695 N N . LEU A 1 89 ? 9.837 12.506 -16.242 1.00 96.88 89 LEU A N 1
ATOM 696 C CA . LEU A 1 89 ? 10.738 12.048 -15.193 1.00 96.88 89 LEU A CA 1
ATOM 697 C C . LEU A 1 89 ? 11.449 13.236 -14.522 1.00 96.88 89 LEU A C 1
ATOM 699 O O . LEU A 1 89 ? 11.810 14.200 -15.201 1.00 96.88 89 LEU A O 1
ATOM 703 N N . PRO A 1 90 ? 11.640 13.210 -13.193 1.00 96.50 90 PRO A N 1
ATOM 704 C CA . PRO A 1 90 ? 12.430 14.220 -12.508 1.00 96.50 90 PRO A CA 1
ATOM 705 C C . PRO A 1 90 ? 13.932 13.969 -12.723 1.00 96.50 90 PRO A C 1
ATOM 707 O O . PRO A 1 90 ? 14.348 12.855 -13.046 1.00 96.50 90 PRO A O 1
ATOM 710 N N . ILE A 1 91 ? 14.738 15.016 -12.540 1.00 94.50 91 ILE A N 1
ATOM 711 C CA . ILE A 1 91 ? 16.210 14.941 -12.587 1.00 94.50 91 ILE A CA 1
ATOM 712 C C . ILE A 1 91 ? 16.787 14.785 -11.169 1.00 94.50 91 ILE A C 1
ATOM 714 O O . ILE A 1 91 ? 17.815 14.146 -10.987 1.00 94.50 91 ILE A O 1
ATOM 718 N N . GLU A 1 92 ? 16.101 15.327 -10.160 1.00 94.06 92 GLU A N 1
ATOM 719 C CA . GLU A 1 92 ? 16.476 15.272 -8.743 1.00 94.06 92 GLU A CA 1
ATOM 720 C C . GLU A 1 92 ? 15.260 14.939 -7.859 1.00 94.06 92 GLU A C 1
ATOM 722 O O . GLU A 1 92 ? 14.116 14.995 -8.316 1.00 94.06 92 GLU A O 1
ATOM 727 N N . GLY A 1 93 ? 15.505 14.616 -6.586 1.00 93.38 93 GLY A N 1
ATOM 728 C CA . GLY A 1 93 ? 14.465 14.275 -5.610 1.00 93.38 93 GLY A CA 1
ATOM 729 C C . GLY A 1 93 ? 14.125 12.783 -5.584 1.00 93.38 93 GLY A C 1
ATOM 730 O O . GLY A 1 93 ? 14.998 11.939 -5.792 1.00 93.38 93 GLY A O 1
ATOM 731 N N . HIS A 1 94 ? 12.858 12.469 -5.307 1.00 95.00 94 HIS A N 1
ATOM 732 C CA . HIS A 1 94 ? 12.355 11.098 -5.213 1.00 95.00 94 HIS A CA 1
ATOM 733 C C . HIS A 1 94 ? 11.282 10.855 -6.269 1.00 95.00 94 HIS A C 1
ATOM 735 O O . HIS A 1 94 ? 10.289 11.582 -6.337 1.00 95.00 94 HIS A O 1
ATOM 741 N N . LEU A 1 95 ? 11.451 9.804 -7.067 1.00 98.06 95 LEU A N 1
ATOM 742 C CA . LEU A 1 95 ? 10.420 9.309 -7.969 1.00 98.06 95 LEU A CA 1
ATOM 743 C C . LEU A 1 95 ? 9.841 8.012 -7.410 1.00 98.06 95 LEU A C 1
ATOM 745 O O . LEU A 1 95 ? 10.583 7.064 -7.188 1.00 98.06 95 LEU A O 1
ATOM 749 N N . ILE A 1 96 ? 8.524 7.946 -7.246 1.00 97.88 96 ILE A N 1
ATOM 750 C CA . ILE A 1 96 ? 7.785 6.722 -6.930 1.00 97.88 96 ILE A CA 1
ATOM 751 C C . ILE A 1 96 ? 6.980 6.331 -8.169 1.00 97.88 96 ILE A C 1
ATOM 753 O O . ILE A 1 96 ? 6.199 7.130 -8.683 1.00 97.88 96 ILE A O 1
ATOM 757 N N . VAL A 1 97 ? 7.168 5.108 -8.654 1.00 98.25 97 VAL A N 1
ATOM 758 C CA . VAL A 1 97 ? 6.419 4.544 -9.781 1.00 98.25 97 VAL A CA 1
ATOM 759 C C . VAL A 1 97 ? 5.598 3.370 -9.279 1.00 98.25 97 VAL A C 1
ATOM 761 O O . VAL A 1 97 ? 6.140 2.460 -8.651 1.00 98.25 97 VAL A O 1
ATOM 764 N N . SER A 1 98 ? 4.300 3.386 -9.567 1.00 95.88 98 SER A N 1
ATOM 765 C CA . SER A 1 98 ? 3.377 2.329 -9.160 1.00 95.88 98 SER A CA 1
ATOM 766 C C . SER A 1 98 ? 2.409 1.972 -10.277 1.00 95.88 98 SER A C 1
ATOM 768 O O . SER A 1 98 ? 1.960 2.853 -11.014 1.00 95.88 98 SER A O 1
ATOM 770 N N . TYR A 1 99 ? 2.058 0.696 -10.406 1.00 93.31 99 TYR A N 1
ATOM 771 C CA . TYR A 1 99 ? 0.887 0.324 -11.192 1.00 93.31 99 TYR A CA 1
ATOM 772 C C . TYR A 1 99 ? -0.395 0.834 -10.511 1.00 93.31 99 TYR A C 1
ATOM 774 O O . TYR A 1 99 ? -0.532 0.830 -9.291 1.00 93.31 99 TYR A O 1
ATOM 782 N N . SER A 1 100 ? -1.332 1.335 -11.314 1.00 89.12 100 SER A N 1
ATOM 783 C CA . SER A 1 100 ? -2.555 2.000 -10.828 1.00 89.12 100 SER A CA 1
ATOM 784 C C . SER A 1 100 ? -3.598 1.053 -10.222 1.00 89.12 100 SER A C 1
ATOM 786 O O . SER A 1 100 ? -4.590 1.509 -9.656 1.00 89.12 100 SER A O 1
ATOM 788 N N . ASP A 1 101 ? -3.379 -0.252 -10.349 1.00 86.00 101 ASP A N 1
ATOM 789 C CA . ASP A 1 101 ? -4.179 -1.346 -9.807 1.00 86.00 101 ASP A CA 1
ATOM 790 C C . ASP A 1 101 ? -3.607 -1.940 -8.509 1.00 86.00 101 ASP A C 1
ATOM 792 O O . ASP A 1 101 ? -4.135 -2.934 -8.012 1.00 86.00 101 ASP A O 1
ATOM 796 N N . ILE A 1 102 ? -2.607 -1.298 -7.901 1.00 89.44 102 ILE A N 1
ATOM 797 C CA . ILE A 1 102 ? -1.954 -1.770 -6.677 1.00 89.44 102 ILE A CA 1
ATOM 798 C C . ILE A 1 102 ? -2.297 -0.841 -5.513 1.00 89.44 102 ILE A C 1
ATOM 800 O O . ILE A 1 102 ? -1.982 0.346 -5.539 1.00 89.44 102 ILE A O 1
ATOM 804 N N . LEU A 1 103 ? -2.922 -1.379 -4.466 1.00 89.19 103 LEU A N 1
ATOM 805 C CA . LEU A 1 103 ? -3.204 -0.673 -3.217 1.00 89.19 103 LEU A CA 1
ATOM 806 C C . LEU A 1 103 ? -2.193 -1.022 -2.132 1.00 89.19 103 LEU A C 1
ATOM 808 O O . LEU A 1 103 ? -1.870 -2.188 -1.909 1.00 89.19 103 LEU A O 1
ATOM 812 N N . TYR A 1 104 ? -1.777 -0.005 -1.384 1.00 90.69 104 TYR A N 1
ATOM 813 C CA . TYR A 1 104 ? -0.851 -0.138 -0.265 1.00 90.69 104 TYR A CA 1
ATOM 814 C C . TYR A 1 104 ? -1.120 0.898 0.828 1.00 90.69 104 TYR A C 1
ATOM 816 O O . TYR A 1 104 ? -1.867 1.860 0.653 1.00 90.69 104 TYR A O 1
ATOM 824 N N . ARG A 1 105 ? -0.530 0.675 2.007 1.00 87.12 105 ARG A N 1
ATOM 825 C CA . ARG A 1 105 ? -0.725 1.525 3.189 1.00 87.12 105 ARG A CA 1
ATOM 826 C C . ARG A 1 105 ? 0.108 2.803 3.134 1.00 87.12 105 ARG A C 1
ATOM 828 O O . ARG A 1 105 ? 1.225 2.808 2.627 1.00 87.12 105 ARG A O 1
ATOM 835 N N . LYS A 1 106 ? -0.368 3.846 3.820 1.00 89.38 106 LYS A N 1
ATOM 836 C CA . LYS A 1 106 ? 0.406 5.073 4.087 1.00 89.38 106 LYS A CA 1
ATOM 837 C C . LYS A 1 106 ? 1.761 4.800 4.748 1.00 89.38 106 LYS A C 1
ATOM 839 O O . LYS A 1 106 ? 2.763 5.408 4.395 1.00 89.38 106 LYS A O 1
ATOM 844 N N . SER A 1 107 ? 1.810 3.840 5.675 1.00 89.88 107 SER A N 1
ATOM 845 C CA . SER A 1 107 ? 3.049 3.442 6.357 1.00 89.88 107 SER A CA 1
ATOM 846 C C . SER A 1 107 ? 4.117 2.912 5.396 1.00 89.88 107 SER A C 1
ATOM 848 O O . SER A 1 107 ? 5.308 3.079 5.655 1.00 89.88 107 SER A O 1
ATOM 850 N N . LEU A 1 108 ? 3.714 2.295 4.279 1.00 94.19 108 LEU A N 1
ATOM 851 C CA . LEU A 1 108 ? 4.641 1.870 3.236 1.00 94.19 108 LEU A CA 1
ATOM 852 C C . LEU A 1 108 ? 5.268 3.075 2.531 1.00 94.19 108 LEU A C 1
ATOM 854 O O . LEU A 1 108 ? 6.476 3.080 2.310 1.00 94.19 108 LEU A O 1
ATOM 858 N N . VAL A 1 109 ? 4.473 4.106 2.234 1.00 93.56 109 VAL A N 1
ATOM 859 C CA . VAL A 1 109 ? 4.954 5.339 1.593 1.00 93.56 109 VAL A CA 1
ATOM 860 C C . VAL A 1 109 ? 6.047 5.997 2.436 1.00 93.56 109 VAL A C 1
ATOM 862 O O . VAL A 1 109 ? 7.102 6.329 1.901 1.00 93.56 109 VAL A O 1
ATOM 865 N N . SER A 1 110 ? 5.857 6.102 3.756 1.00 92.38 110 SER A N 1
ATOM 866 C CA . SER A 1 110 ? 6.892 6.629 4.659 1.00 92.38 110 SER A CA 1
ATOM 867 C C . SER A 1 110 ? 8.189 5.813 4.592 1.00 92.38 110 SER A C 1
ATOM 869 O O . SER A 1 110 ? 9.262 6.381 4.415 1.00 92.38 110 SER A O 1
ATOM 871 N N . ARG A 1 111 ? 8.098 4.474 4.633 1.00 95.75 111 ARG A N 1
ATOM 872 C CA . ARG A 1 111 ? 9.273 3.583 4.534 1.00 95.75 111 ARG A CA 1
ATOM 873 C C . ARG A 1 111 ? 10.016 3.738 3.204 1.00 95.75 111 ARG A C 1
ATOM 875 O O . ARG A 1 111 ? 11.241 3.666 3.189 1.00 95.75 111 ARG A O 1
ATOM 882 N N . ILE A 1 112 ? 9.287 3.934 2.102 1.00 95.44 112 ILE A N 1
ATOM 883 C CA . ILE A 1 112 ? 9.873 4.169 0.775 1.00 95.44 112 ILE A CA 1
ATOM 884 C C . ILE A 1 112 ? 10.675 5.472 0.772 1.00 95.44 112 ILE A C 1
ATOM 886 O O . ILE A 1 112 ? 11.820 5.478 0.328 1.00 95.44 112 ILE A O 1
ATOM 890 N N . ILE A 1 113 ? 10.097 6.554 1.300 1.00 92.88 113 ILE A N 1
ATOM 891 C CA . ILE A 1 113 ? 10.741 7.876 1.370 1.00 92.88 113 ILE A CA 1
ATOM 892 C C . ILE A 1 113 ? 11.996 7.842 2.256 1.00 92.88 113 ILE A C 1
ATOM 894 O O . ILE A 1 113 ? 12.992 8.501 1.957 1.00 92.88 113 ILE A O 1
ATOM 898 N N . ASP A 1 114 ? 11.983 7.039 3.320 1.00 94.25 114 ASP A N 1
ATOM 899 C CA . ASP A 1 114 ? 13.121 6.916 4.233 1.00 94.25 114 ASP A CA 1
ATOM 900 C C . ASP A 1 114 ? 14.306 6.134 3.642 1.00 94.25 114 ASP A C 1
ATOM 902 O O . ASP A 1 114 ? 15.435 6.266 4.136 1.00 94.25 114 ASP A O 1
ATOM 906 N N . SER A 1 115 ? 14.089 5.359 2.574 1.00 94.62 115 SER A N 1
ATOM 907 C CA . SER A 1 115 ? 15.123 4.530 1.955 1.00 94.62 115 SER A CA 1
ATOM 908 C C . SER A 1 115 ? 16.311 5.346 1.442 1.00 94.62 115 SER A C 1
ATOM 910 O O . SER A 1 115 ? 16.181 6.465 0.944 1.00 94.62 115 SER A O 1
ATOM 912 N N . LYS A 1 116 ? 17.510 4.766 1.550 1.00 94.81 116 LYS A N 1
ATOM 913 C CA . LYS A 1 116 ? 18.777 5.384 1.117 1.00 94.81 116 LYS A CA 1
ATOM 914 C C . LYS A 1 116 ? 19.388 4.737 -0.124 1.00 94.81 116 LYS A C 1
ATOM 916 O O . LYS A 1 116 ? 20.412 5.211 -0.596 1.00 94.81 116 LYS A O 1
ATOM 921 N N . ASN A 1 117 ? 18.758 3.694 -0.658 1.00 97.06 117 ASN A N 1
ATOM 922 C CA . ASN A 1 117 ? 19.202 3.032 -1.885 1.00 97.06 117 ASN A CA 1
ATOM 923 C C . ASN A 1 117 ? 18.808 3.855 -3.118 1.00 97.06 117 ASN A C 1
ATOM 925 O O . ASN A 1 117 ? 17.791 4.543 -3.086 1.00 97.06 117 ASN A O 1
ATOM 929 N N . ASP A 1 118 ? 19.567 3.747 -4.208 1.00 98.00 118 ASP A N 1
ATOM 930 C CA . ASP A 1 118 ? 19.228 4.369 -5.496 1.00 98.00 118 ASP A CA 1
ATOM 931 C C . ASP A 1 118 ? 17.868 3.863 -5.999 1.00 98.00 118 ASP A C 1
ATOM 933 O O . ASP A 1 118 ? 17.045 4.632 -6.496 1.00 98.00 118 ASP A O 1
ATOM 937 N N . LEU A 1 119 ? 17.625 2.562 -5.820 1.00 98.38 119 LEU A N 1
ATOM 938 C CA . LEU A 1 119 ? 16.376 1.875 -6.118 1.00 98.38 119 LEU A CA 1
ATOM 939 C C . LEU A 1 119 ? 15.827 1.217 -4.855 1.00 98.38 119 LEU A C 1
ATOM 941 O O . LEU A 1 119 ? 16.559 0.559 -4.115 1.00 98.38 119 LEU A O 1
ATOM 945 N N . THR A 1 120 ? 14.523 1.328 -4.620 1.00 98.56 120 THR A N 1
ATOM 946 C CA . THR A 1 120 ? 13.835 0.501 -3.615 1.00 98.56 120 THR A CA 1
ATOM 947 C C . THR A 1 120 ? 12.592 -0.108 -4.220 1.00 98.56 120 THR A C 1
ATOM 949 O O . THR A 1 120 ? 11.687 0.619 -4.614 1.00 98.56 120 THR A O 1
ATOM 952 N N . VAL A 1 121 ? 12.540 -1.435 -4.297 1.00 98.38 121 VAL A N 1
ATOM 953 C CA . VAL A 1 121 ? 11.333 -2.149 -4.732 1.00 98.38 121 VAL A CA 1
ATOM 954 C C . VAL A 1 121 ? 10.514 -2.602 -3.539 1.00 98.38 121 VAL A C 1
ATOM 956 O O . VAL A 1 121 ? 11.047 -2.879 -2.464 1.00 98.38 121 VAL A O 1
ATOM 959 N N . VAL A 1 122 ? 9.209 -2.717 -3.733 1.00 98.44 122 VAL A N 1
ATOM 960 C CA . VAL A 1 122 ? 8.331 -3.348 -2.756 1.00 98.44 122 VAL A CA 1
ATOM 961 C C . VAL A 1 122 ? 8.049 -4.777 -3.184 1.00 98.44 122 VAL A C 1
ATOM 963 O O . VAL A 1 122 ? 7.723 -5.036 -4.346 1.00 98.44 122 VAL A O 1
ATOM 966 N N . ILE A 1 123 ? 8.206 -5.696 -2.238 1.00 98.19 123 ILE A N 1
ATOM 967 C CA . ILE A 1 123 ? 8.028 -7.126 -2.458 1.00 98.19 123 ILE A CA 1
ATOM 968 C C . ILE A 1 123 ? 7.027 -7.709 -1.469 1.00 98.19 123 ILE A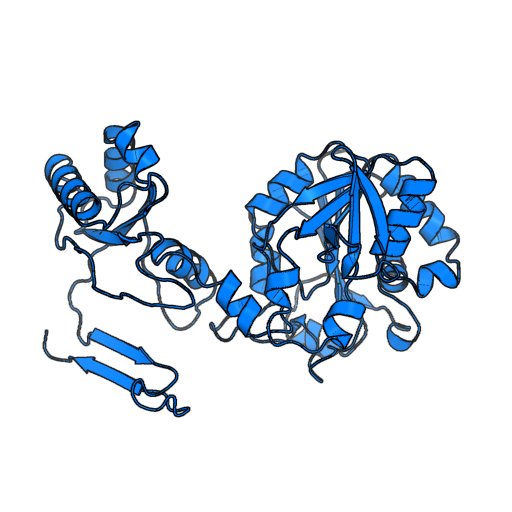 C 1
ATOM 970 O O . ILE A 1 123 ? 6.830 -7.162 -0.385 1.00 98.19 123 ILE A O 1
ATOM 974 N N . ASP A 1 124 ? 6.449 -8.844 -1.830 1.00 96.62 124 ASP A N 1
ATOM 975 C CA . ASP A 1 124 ? 5.613 -9.655 -0.960 1.00 96.62 124 ASP A CA 1
ATOM 976 C C . ASP A 1 124 ? 6.232 -11.047 -0.786 1.00 96.62 124 ASP A C 1
ATOM 978 O O . ASP A 1 124 ? 6.261 -11.847 -1.723 1.00 96.62 124 ASP A O 1
ATOM 982 N N . SER A 1 125 ? 6.747 -11.344 0.409 1.00 95.56 125 SER A N 1
ATOM 983 C CA . SER A 1 125 ? 7.249 -12.685 0.748 1.00 95.56 125 SER A CA 1
ATOM 984 C C . SER A 1 125 ? 6.136 -13.714 0.990 1.00 95.56 125 SER A C 1
ATOM 986 O O . SER A 1 125 ? 6.370 -14.913 0.838 1.00 95.56 125 SER A O 1
ATOM 988 N N . SER A 1 126 ? 4.910 -13.267 1.280 1.00 91.81 126 SER A N 1
ATOM 989 C CA . SER A 1 126 ? 3.722 -14.112 1.488 1.00 91.81 126 SER A CA 1
ATOM 990 C C . SER A 1 126 ? 2.895 -14.301 0.210 1.00 91.81 126 SER A C 1
ATOM 992 O O . SER A 1 126 ? 1.786 -14.834 0.246 1.00 91.81 126 SER A O 1
ATOM 994 N N . TRP A 1 127 ? 3.425 -13.884 -0.941 1.00 90.50 127 TRP A N 1
ATOM 995 C CA . TRP A 1 127 ? 2.700 -13.785 -2.208 1.00 90.50 127 TRP A CA 1
ATOM 996 C C . TRP A 1 127 ? 1.953 -15.056 -2.627 1.00 90.50 127 TRP A C 1
ATOM 998 O O . TRP A 1 127 ? 0.846 -14.968 -3.153 1.00 90.50 127 TRP A O 1
ATOM 1008 N N . LYS A 1 128 ? 2.508 -16.249 -2.358 1.00 87.69 128 LYS A N 1
ATOM 1009 C CA . LYS A 1 128 ? 1.895 -17.539 -2.732 1.00 87.69 128 LYS A CA 1
ATOM 1010 C C . LYS A 1 128 ? 0.492 -17.722 -2.145 1.00 87.69 128 LYS A C 1
ATOM 1012 O O . LYS A 1 128 ? -0.348 -18.349 -2.789 1.00 87.69 128 LYS A O 1
ATOM 1017 N N . ASP A 1 129 ? 0.209 -17.137 -0.982 1.00 83.44 129 ASP A N 1
ATOM 1018 C CA . ASP A 1 129 ? -1.111 -17.218 -0.351 1.00 83.44 129 ASP A CA 1
ATOM 1019 C C . ASP A 1 129 ? -2.195 -16.533 -1.197 1.00 83.44 129 ASP A C 1
ATOM 1021 O O . ASP A 1 129 ? -3.323 -17.021 -1.273 1.00 83.44 129 ASP A O 1
ATOM 1025 N N . ARG A 1 130 ? -1.844 -15.467 -1.931 1.00 80.12 130 ARG A N 1
ATOM 1026 C CA . ARG A 1 130 ? -2.762 -14.740 -2.830 1.00 80.12 130 ARG A CA 1
ATOM 1027 C C . ARG A 1 130 ? -3.185 -15.571 -4.043 1.00 80.12 130 ARG A C 1
ATOM 1029 O O . ARG A 1 130 ? -4.252 -15.340 -4.617 1.00 80.12 130 ARG A O 1
ATOM 1036 N N . TYR A 1 131 ? -2.369 -16.554 -4.423 1.00 82.50 131 TYR A N 1
ATOM 1037 C CA . TYR A 1 131 ? -2.628 -17.447 -5.551 1.00 82.50 131 TYR A CA 1
ATOM 1038 C C . TYR A 1 131 ? -3.394 -18.716 -5.155 1.00 82.50 131 TYR A C 1
ATOM 1040 O O . TYR A 1 131 ? -3.733 -19.520 -6.025 1.00 82.50 131 TYR A O 1
ATOM 1048 N N . GLN A 1 132 ? -3.748 -18.894 -3.875 1.00 77.06 132 GLN A N 1
ATOM 1049 C CA . GLN A 1 132 ? -4.597 -20.010 -3.459 1.00 77.06 132 GLN A CA 1
ATOM 1050 C C . GLN A 1 132 ? -5.965 -19.942 -4.163 1.00 77.06 132 GLN A C 1
ATOM 1052 O O . GLN A 1 132 ? -6.729 -18.982 -4.043 1.00 77.06 132 GLN A O 1
ATOM 1057 N N . GLY A 1 133 ? -6.271 -20.976 -4.950 1.00 70.12 133 GLY A N 1
ATOM 1058 C CA . GLY A 1 133 ? -7.488 -21.035 -5.762 1.00 70.12 133 GLY A CA 1
ATOM 1059 C C . GLY A 1 133 ? -7.475 -20.149 -7.017 1.00 70.12 133 GLY A C 1
ATOM 1060 O O . GLY A 1 133 ? -8.540 -19.935 -7.595 1.00 70.12 133 GLY A O 1
ATOM 1061 N N . ARG A 1 134 ? -6.315 -19.619 -7.431 1.00 79.19 134 ARG A N 1
ATOM 1062 C CA . ARG A 1 134 ? -6.097 -19.017 -8.762 1.00 79.19 134 ARG A CA 1
ATOM 1063 C C . ARG A 1 134 ? -5.560 -20.061 -9.750 1.00 79.19 134 ARG A C 1
ATOM 1065 O O . ARG A 1 134 ? -5.204 -21.172 -9.354 1.00 79.19 134 ARG A O 1
ATOM 1072 N N . LEU A 1 135 ? -5.533 -19.720 -11.040 1.00 78.00 135 LEU A N 1
ATOM 1073 C CA . LEU A 1 135 ? -4.945 -20.586 -12.064 1.00 78.00 135 LEU A CA 1
ATOM 1074 C C . LEU A 1 135 ? -3.414 -20.533 -11.976 1.00 78.00 135 LEU A C 1
ATOM 1076 O O . LEU A 1 135 ? -2.841 -19.498 -11.644 1.00 78.00 135 LEU A O 1
ATOM 1080 N N . GLN A 1 136 ? -2.743 -21.633 -12.322 1.00 78.94 136 GLN A N 1
ATOM 1081 C CA . GLN A 1 136 ? -1.275 -21.693 -12.349 1.00 78.94 136 GLN A CA 1
ATOM 1082 C C . GLN A 1 136 ? -0.671 -20.649 -13.306 1.00 78.94 136 GLN A C 1
ATOM 1084 O O . GLN A 1 136 ? 0.379 -20.083 -13.026 1.00 78.94 136 GLN A O 1
ATOM 1089 N N . GLU A 1 137 ? -1.366 -20.340 -14.400 1.00 81.31 137 GLU A N 1
ATOM 1090 C CA . GLU A 1 137 ? -0.961 -19.310 -15.363 1.00 81.31 137 GLU A CA 1
ATOM 1091 C C . GLU A 1 137 ? -0.872 -17.914 -14.720 1.00 81.31 137 GLU A C 1
ATOM 1093 O O . GLU A 1 137 ? 0.048 -17.159 -15.028 1.00 81.31 137 GLU A O 1
ATOM 1098 N N . ASP A 1 138 ? -1.762 -17.585 -13.771 1.00 80.88 138 ASP A N 1
ATOM 1099 C CA . ASP A 1 138 ? -1.687 -16.320 -13.025 1.00 80.88 138 ASP A CA 1
ATOM 1100 C C . ASP A 1 138 ? -0.373 -16.254 -12.221 1.00 80.88 138 ASP A C 1
ATOM 1102 O O . ASP A 1 138 ? 0.306 -15.227 -12.204 1.00 80.88 138 ASP A O 1
ATOM 1106 N N . LEU A 1 139 ? 0.008 -17.370 -11.585 1.00 83.44 139 LEU A N 1
ATOM 1107 C CA . LEU A 1 139 ? 1.240 -17.488 -10.800 1.00 83.44 139 LEU A CA 1
ATOM 1108 C C . LEU A 1 139 ? 2.481 -17.319 -11.683 1.00 83.44 139 LEU A C 1
ATOM 1110 O O . LEU A 1 139 ? 3.468 -16.721 -11.261 1.00 83.44 139 LEU A O 1
ATOM 1114 N N . GLU A 1 140 ? 2.465 -17.849 -12.904 1.00 84.81 140 GLU A N 1
ATOM 1115 C CA . GLU A 1 140 ? 3.588 -17.747 -13.840 1.00 84.81 140 GLU A CA 1
ATOM 1116 C C . GLU A 1 140 ? 3.766 -16.322 -14.370 1.00 84.81 140 GLU A C 1
ATOM 1118 O O . GLU A 1 140 ? 4.902 -15.857 -14.498 1.00 84.81 140 GLU A O 1
ATOM 1123 N N . LEU A 1 141 ? 2.6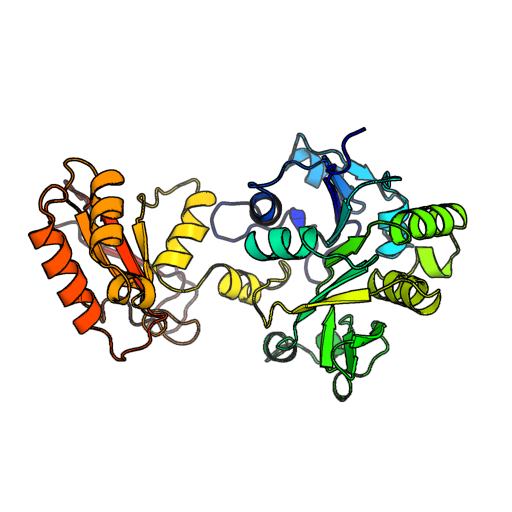67 -15.591 -14.576 1.00 85.50 141 LEU A N 1
ATOM 1124 C CA . LEU A 1 141 ? 2.692 -14.215 -15.067 1.00 85.50 141 LEU A CA 1
ATOM 1125 C C . LEU A 1 141 ? 3.237 -13.196 -14.056 1.00 85.50 141 LEU A C 1
ATOM 1127 O O . LEU A 1 141 ? 3.638 -12.111 -14.487 1.00 85.50 141 LEU A O 1
ATOM 1131 N N . SER A 1 142 ? 3.296 -13.522 -12.762 1.00 89.81 142 SER A N 1
ATOM 1132 C CA . SER A 1 142 ? 3.781 -12.593 -11.735 1.00 89.81 142 SER A CA 1
ATOM 1133 C C . SER A 1 142 ? 5.256 -12.207 -11.899 1.00 89.81 142 SER A C 1
ATOM 1135 O O . SER A 1 142 ? 6.092 -12.995 -12.351 1.00 89.81 142 SER A O 1
ATOM 1137 N N . GLU A 1 143 ? 5.607 -10.985 -11.507 1.00 95.12 143 GLU A N 1
ATOM 1138 C CA . GLU A 1 143 ? 6.993 -10.515 -11.488 1.00 95.12 143 GLU A CA 1
ATOM 1139 C C . GLU A 1 143 ? 7.645 -10.985 -10.180 1.00 95.12 143 GLU A C 1
ATOM 1141 O O . GLU A 1 143 ? 7.171 -10.659 -9.100 1.00 95.12 143 GLU A O 1
ATOM 1146 N N . LYS A 1 144 ? 8.711 -11.785 -10.243 1.00 96.50 144 LYS A N 1
ATOM 1147 C CA . LYS A 1 144 ? 9.256 -12.492 -9.070 1.00 96.50 144 LYS A CA 1
ATOM 1148 C C . LYS A 1 144 ? 10.616 -11.950 -8.652 1.00 96.50 144 LYS A C 1
ATOM 1150 O O . LYS A 1 144 ? 11.283 -11.238 -9.409 1.00 96.50 144 LYS A O 1
ATOM 1155 N N . VAL A 1 145 ? 11.029 -12.325 -7.445 1.00 98.00 145 VAL A N 1
ATOM 1156 C CA . VAL A 1 145 ? 12.260 -11.870 -6.798 1.00 98.00 145 VAL A CA 1
ATOM 1157 C C . VAL A 1 145 ? 12.995 -13.045 -6.163 1.00 98.00 145 VAL A C 1
ATOM 1159 O O . VAL A 1 145 ? 12.379 -13.898 -5.522 1.00 98.00 145 VAL A O 1
ATOM 1162 N N . ASN A 1 146 ? 14.323 -13.050 -6.305 1.00 98.12 146 ASN A N 1
ATOM 1163 C CA . ASN A 1 146 ? 15.209 -13.907 -5.525 1.00 98.12 146 ASN A CA 1
ATOM 1164 C C . ASN A 1 146 ? 16.003 -13.124 -4.488 1.00 98.12 146 ASN A C 1
ATOM 1166 O O . ASN A 1 146 ? 16.588 -12.079 -4.794 1.00 98.12 146 ASN A O 1
ATOM 1170 N N . LEU A 1 147 ? 16.090 -13.684 -3.286 1.00 97.50 147 LEU A N 1
ATOM 1171 C CA . LEU A 1 147 ? 16.770 -13.095 -2.145 1.00 97.50 147 LEU A CA 1
ATOM 1172 C C . LEU A 1 147 ? 17.946 -13.969 -1.707 1.00 97.50 147 LEU A C 1
ATOM 1174 O O . LEU A 1 147 ? 17.836 -15.183 -1.582 1.00 97.50 147 LEU A O 1
ATOM 1178 N N . ALA A 1 148 ? 19.081 -13.340 -1.417 1.00 96.50 148 ALA A N 1
ATOM 1179 C CA . ALA A 1 148 ? 20.191 -13.994 -0.733 1.00 96.50 148 ALA A CA 1
ATOM 1180 C C . ALA A 1 148 ? 20.902 -12.989 0.169 1.00 96.50 148 ALA A C 1
ATOM 1182 O O . ALA A 1 148 ? 21.156 -11.857 -0.237 1.00 96.50 148 ALA A O 1
ATOM 1183 N N . ASN A 1 149 ? 21.235 -13.396 1.397 1.00 94.56 149 ASN A N 1
ATOM 1184 C CA . ASN A 1 149 ? 21.978 -12.571 2.359 1.00 94.56 149 ASN A CA 1
ATOM 1185 C C . ASN A 1 149 ? 21.375 -11.166 2.571 1.00 94.56 149 ASN A C 1
ATOM 1187 O O . ASN A 1 149 ? 22.097 -10.178 2.677 1.00 94.56 149 ASN A O 1
ATOM 1191 N N . GLY A 1 150 ? 20.041 -11.073 2.601 1.00 92.31 150 GLY A N 1
ATOM 1192 C CA . GLY A 1 150 ? 19.331 -9.805 2.787 1.00 92.31 150 GLY A CA 1
ATOM 1193 C C . GLY A 1 150 ? 19.357 -8.873 1.571 1.00 92.31 150 GLY A C 1
ATOM 1194 O O . GLY A 1 150 ? 19.033 -7.699 1.715 1.00 92.31 150 GLY A O 1
ATOM 1195 N N . GLN A 1 151 ? 19.723 -9.369 0.388 1.00 95.75 151 GLN A N 1
ATOM 1196 C CA . GLN A 1 151 ? 19.777 -8.598 -0.853 1.00 95.75 151 GLN A CA 1
ATOM 1197 C C . GLN A 1 151 ? 18.966 -9.266 -1.959 1.00 95.75 151 GLN A C 1
ATOM 1199 O O . GLN A 1 151 ? 18.827 -10.489 -1.996 1.00 95.75 151 GLN A O 1
ATOM 1204 N N . ILE A 1 152 ? 18.484 -8.454 -2.897 1.00 97.56 152 ILE A N 1
ATOM 1205 C CA . ILE A 1 152 ? 17.919 -8.949 -4.148 1.00 97.56 152 ILE A CA 1
ATOM 1206 C C . ILE A 1 152 ? 19.055 -9.392 -5.065 1.00 97.56 152 ILE A C 1
ATOM 1208 O O . ILE A 1 152 ? 19.935 -8.604 -5.413 1.00 97.56 152 ILE A O 1
ATOM 1212 N N . THR A 1 153 ? 18.995 -10.644 -5.506 1.00 96.69 153 THR A N 1
ATOM 1213 C CA . THR A 1 153 ? 19.964 -11.208 -6.456 1.00 96.69 153 THR A CA 1
ATOM 1214 C C . THR A 1 153 ? 19.448 -11.241 -7.887 1.00 96.69 153 THR A C 1
ATOM 1216 O O . THR A 1 153 ? 20.256 -11.226 -8.817 1.00 96.69 153 THR A O 1
ATOM 1219 N N . ARG A 1 154 ? 18.123 -11.265 -8.070 1.00 96.88 154 ARG A N 1
ATOM 1220 C CA . ARG A 1 154 ? 17.464 -11.285 -9.378 1.00 96.88 154 ARG A CA 1
ATOM 1221 C C . ARG A 1 154 ? 16.027 -10.779 -9.268 1.00 96.88 154 ARG A C 1
ATOM 1223 O O . ARG A 1 154 ? 15.326 -11.152 -8.326 1.00 96.88 154 ARG A O 1
ATOM 1230 N N . LEU A 1 155 ? 15.588 -9.998 -10.254 1.00 94.75 155 LEU A N 1
ATOM 1231 C CA . LEU A 1 155 ? 14.183 -9.648 -10.485 1.00 94.75 155 LEU A CA 1
ATOM 1232 C C . LEU A 1 155 ? 13.722 -10.101 -11.875 1.00 94.75 155 LEU A C 1
ATOM 1234 O O . LEU A 1 155 ? 14.494 -10.070 -12.833 1.00 94.75 155 LEU A O 1
ATOM 1238 N N . GLY A 1 156 ? 12.448 -10.468 -12.002 1.00 95.06 156 GLY A N 1
ATOM 1239 C CA . GLY A 1 156 ? 11.791 -10.584 -13.303 1.00 95.06 156 GLY A CA 1
ATOM 1240 C C . GLY A 1 156 ? 10.744 -11.688 -13.399 1.00 95.06 156 GLY A C 1
ATOM 1241 O O . GLY A 1 156 ? 10.679 -12.605 -12.584 1.00 95.06 156 GLY A O 1
ATOM 1242 N N . GLN A 1 157 ? 9.939 -11.616 -14.457 1.00 92.56 157 GLN A N 1
ATOM 1243 C CA . GLN A 1 157 ? 8.880 -12.589 -14.750 1.00 92.56 157 GLN A CA 1
ATOM 1244 C C . GLN A 1 157 ? 9.423 -13.991 -15.086 1.00 92.56 157 GLN A C 1
ATOM 1246 O O . GLN A 1 157 ? 8.780 -14.993 -14.805 1.00 92.56 157 GLN A O 1
ATOM 1251 N N . GLY A 1 158 ? 10.636 -14.081 -15.646 1.00 92.69 158 GLY A N 1
ATOM 1252 C CA . GLY A 1 158 ? 11.259 -15.351 -16.047 1.00 92.69 158 GLY A CA 1
ATOM 1253 C C . GLY A 1 158 ? 11.857 -16.185 -14.905 1.00 92.69 158 GLY A C 1
ATOM 1254 O O . GLY A 1 158 ? 12.611 -17.123 -15.169 1.00 92.69 158 GLY A O 1
ATOM 1255 N N . ILE A 1 159 ? 11.618 -15.823 -13.644 1.00 95.31 159 ILE A N 1
ATOM 1256 C CA . ILE A 1 159 ? 11.997 -16.644 -12.488 1.00 95.31 159 ILE A CA 1
ATOM 1257 C C . ILE A 1 159 ? 10.895 -17.689 -12.280 1.00 95.31 159 ILE A C 1
ATOM 1259 O O . ILE A 1 159 ? 9.712 -17.370 -12.324 1.00 95.31 159 ILE A O 1
ATOM 1263 N N . HIS A 1 160 ? 11.260 -18.951 -12.057 1.00 93.12 160 HIS A N 1
ATOM 1264 C CA . HIS A 1 160 ? 10.266 -19.994 -11.802 1.00 93.12 160 HIS A CA 1
ATOM 1265 C C . HIS A 1 160 ? 9.614 -19.799 -10.425 1.00 93.12 160 HIS A C 1
ATOM 1267 O O . HIS A 1 160 ? 10.309 -19.488 -9.459 1.00 93.12 160 HIS A O 1
ATOM 1273 N N . ALA A 1 161 ? 8.303 -20.025 -10.308 1.00 91.56 161 ALA A N 1
ATOM 1274 C CA . ALA A 1 161 ? 7.552 -19.792 -9.069 1.00 91.56 161 ALA A CA 1
ATOM 1275 C C . ALA A 1 161 ? 8.077 -20.594 -7.860 1.00 91.56 161 ALA A C 1
ATOM 1277 O O . ALA A 1 161 ? 8.125 -20.080 -6.742 1.00 91.56 161 ALA A O 1
ATOM 1278 N N . ASP A 1 162 ? 8.525 -21.832 -8.083 1.00 90.50 162 ASP A N 1
ATOM 1279 C CA . ASP A 1 162 ? 9.106 -22.667 -7.020 1.00 90.50 162 ASP A CA 1
ATOM 1280 C C . ASP A 1 162 ? 10.472 -22.177 -6.544 1.00 90.50 162 ASP A C 1
ATOM 1282 O O . ASP A 1 162 ? 10.853 -22.427 -5.405 1.00 90.50 162 ASP A O 1
ATOM 1286 N N . ALA A 1 163 ? 11.200 -21.479 -7.415 1.00 92.81 163 ALA A N 1
ATOM 1287 C CA . ALA A 1 163 ? 12.510 -20.932 -7.106 1.00 92.81 163 ALA A CA 1
ATOM 1288 C C . ALA A 1 163 ? 12.432 -19.500 -6.567 1.00 92.81 163 ALA A C 1
ATOM 1290 O O . ALA A 1 163 ? 13.461 -18.981 -6.162 1.00 92.81 163 ALA A O 1
ATOM 1291 N N . ALA A 1 164 ? 11.268 -18.845 -6.613 1.00 96.38 164 ALA A N 1
ATOM 1292 C CA . ALA A 1 164 ? 11.097 -17.462 -6.188 1.00 96.38 164 ALA A CA 1
ATOM 1293 C C . ALA A 1 164 ? 10.892 -17.351 -4.672 1.00 96.38 164 ALA A C 1
ATOM 1295 O O . ALA A 1 164 ? 10.116 -18.106 -4.080 1.00 96.38 164 ALA A O 1
ATOM 1296 N N . ASP A 1 165 ? 11.537 -16.350 -4.076 1.00 97.25 165 ASP A N 1
ATOM 1297 C CA . ASP A 1 165 ? 11.445 -16.048 -2.646 1.00 97.25 165 ASP A CA 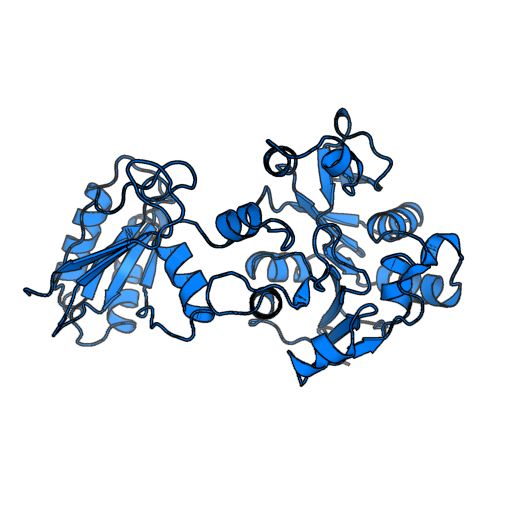1
ATOM 1298 C C . ASP A 1 165 ? 10.316 -15.049 -2.351 1.00 97.25 165 ASP A C 1
ATOM 1300 O O . ASP A 1 165 ? 9.723 -15.079 -1.276 1.00 97.25 165 ASP A O 1
ATOM 1304 N N . ALA A 1 166 ? 9.999 -14.174 -3.310 1.00 97.44 166 ALA A N 1
ATOM 1305 C CA . ALA A 1 166 ? 8.958 -13.157 -3.187 1.00 97.44 166 ALA A CA 1
ATOM 1306 C C . ALA A 1 166 ? 8.392 -12.731 -4.556 1.00 97.44 166 ALA A C 1
ATOM 1308 O O . ALA A 1 166 ? 8.973 -13.021 -5.607 1.00 97.44 166 ALA A O 1
ATOM 1309 N N . GLU A 1 167 ? 7.282 -11.995 -4.534 1.00 96.94 167 GLU A N 1
ATOM 1310 C CA . GLU A 1 167 ? 6.703 -11.290 -5.685 1.00 96.94 167 GLU A CA 1
ATOM 1311 C C . GLU A 1 167 ? 7.056 -9.798 -5.633 1.00 96.94 167 GLU A C 1
ATOM 1313 O O . GLU A 1 167 ? 7.018 -9.182 -4.573 1.00 96.94 167 GLU A O 1
ATOM 1318 N N . PHE A 1 168 ? 7.390 -9.198 -6.775 1.00 97.75 168 PHE A N 1
ATOM 1319 C CA . PHE A 1 168 ? 7.446 -7.751 -6.949 1.00 97.75 168 PHE A CA 1
ATOM 1320 C C . PHE A 1 168 ? 6.032 -7.225 -7.196 1.00 97.75 168 PHE A C 1
ATOM 1322 O O . PHE A 1 168 ? 5.418 -7.547 -8.210 1.00 97.75 168 PHE A O 1
ATOM 1329 N N . ILE A 1 169 ? 5.540 -6.362 -6.306 1.00 95.31 169 ILE A N 1
ATOM 1330 C CA . ILE A 1 169 ? 4.129 -5.945 -6.322 1.00 95.31 169 ILE A CA 1
ATOM 1331 C C . ILE A 1 169 ? 3.818 -4.836 -7.342 1.00 95.31 169 ILE A C 1
ATOM 1333 O O . ILE A 1 169 ? 2.708 -4.323 -7.363 1.00 95.31 169 ILE A O 1
ATOM 1337 N N . GLY A 1 170 ? 4.795 -4.384 -8.140 1.00 95.44 170 GLY A N 1
ATOM 1338 C CA . GLY A 1 170 ? 4.590 -3.275 -9.083 1.00 95.44 170 GLY A CA 1
ATOM 1339 C C . GLY A 1 170 ? 4.796 -1.873 -8.497 1.00 95.44 170 GLY A C 1
ATOM 1340 O O . GLY A 1 170 ? 4.273 -0.902 -9.044 1.00 95.44 170 GLY A O 1
ATOM 1341 N N . LEU A 1 171 ? 5.550 -1.742 -7.397 1.00 97.44 171 LEU A N 1
ATOM 1342 C CA . LEU A 1 171 ? 5.873 -0.465 -6.747 1.00 97.44 171 LEU A CA 1
ATOM 1343 C C . LEU A 1 171 ? 7.381 -0.321 -6.515 1.00 97.44 171 LEU A C 1
ATOM 1345 O O . LEU A 1 171 ? 7.999 -1.142 -5.836 1.00 97.44 171 LEU A O 1
ATOM 1349 N N . VAL A 1 172 ? 7.972 0.741 -7.060 1.00 98.44 172 VAL A N 1
ATOM 1350 C CA . VAL A 1 172 ? 9.412 1.019 -6.979 1.00 98.44 172 VAL A CA 1
ATOM 1351 C C . VAL A 1 172 ? 9.679 2.512 -6.804 1.00 98.44 172 VAL A C 1
ATOM 1353 O O . VAL A 1 172 ? 8.965 3.349 -7.357 1.00 98.44 172 VAL A O 1
ATOM 1356 N N . SER A 1 173 ? 10.728 2.857 -6.060 1.00 98.31 173 SER A N 1
ATOM 1357 C CA . SER A 1 173 ? 11.255 4.217 -5.988 1.00 98.31 173 SER A CA 1
ATOM 1358 C C . SER A 1 173 ? 12.644 4.343 -6.601 1.00 98.31 173 SER A C 1
ATOM 1360 O O . SER A 1 173 ? 13.451 3.417 -6.529 1.00 98.31 173 SER A O 1
ATOM 1362 N N . PHE A 1 174 ? 12.913 5.522 -7.157 1.00 98.50 174 PHE A N 1
ATOM 1363 C CA . PHE A 1 174 ? 14.173 5.926 -7.769 1.00 98.50 174 PHE A CA 1
ATOM 1364 C C . PHE A 1 174 ? 14.648 7.234 -7.134 1.00 98.50 174 PHE A C 1
ATOM 1366 O O . PHE A 1 174 ? 13.865 8.175 -6.972 1.00 98.50 174 PHE A O 1
ATOM 1373 N N . GLN A 1 175 ? 15.935 7.308 -6.819 1.00 97.31 175 GLN A N 1
ATOM 1374 C CA . GLN A 1 175 ? 16.603 8.508 -6.318 1.00 97.31 175 GLN A CA 1
ATOM 1375 C C . GLN A 1 175 ? 18.092 8.480 -6.678 1.00 97.31 175 GLN A C 1
ATOM 1377 O O . GLN A 1 175 ? 18.616 7.454 -7.111 1.00 97.31 175 GLN A O 1
ATOM 1382 N N . GLY A 1 176 ? 18.784 9.606 -6.496 1.00 95.06 176 GLY A N 1
ATOM 1383 C CA . GLY A 1 176 ? 20.230 9.677 -6.722 1.00 95.06 176 GLY A CA 1
ATOM 1384 C C . GLY A 1 176 ? 20.625 9.227 -8.133 1.00 95.06 176 GLY A C 1
ATOM 1385 O O . GLY A 1 176 ? 20.019 9.660 -9.116 1.00 95.06 176 GLY A O 1
ATOM 1386 N N . GLY A 1 177 ? 21.607 8.323 -8.230 1.00 96.50 177 GLY A N 1
ATOM 1387 C CA . GLY A 1 177 ? 22.122 7.829 -9.513 1.00 96.50 177 GLY A CA 1
ATOM 1388 C C . GLY A 1 177 ? 21.081 7.078 -10.352 1.00 96.50 177 GLY A C 1
ATOM 1389 O O . GLY A 1 177 ? 21.197 7.020 -11.577 1.00 96.50 177 GLY A O 1
ATOM 1390 N N . ALA A 1 178 ? 20.013 6.561 -9.728 1.00 98.12 178 ALA A N 1
ATOM 1391 C CA . ALA A 1 178 ? 18.923 5.924 -10.461 1.00 98.12 178 ALA A CA 1
ATOM 1392 C C . ALA A 1 178 ? 18.151 6.898 -11.350 1.00 98.12 178 ALA A C 1
ATOM 1394 O O . ALA A 1 178 ? 17.736 6.503 -12.436 1.00 98.12 178 ALA A O 1
ATOM 1395 N N . LEU A 1 179 ? 17.968 8.155 -10.936 1.00 98.12 179 LEU A N 1
ATOM 1396 C CA . LEU A 1 179 ? 17.252 9.135 -11.757 1.00 98.12 179 LEU A CA 1
ATOM 1397 C C . LEU A 1 179 ? 18.044 9.501 -13.012 1.00 98.12 179 LEU A C 1
ATOM 1399 O O . LEU A 1 179 ? 17.461 9.600 -14.092 1.00 98.12 179 LEU A O 1
ATOM 1403 N N . GLU A 1 180 ? 19.360 9.661 -12.887 1.00 97.69 180 GLU A N 1
ATOM 1404 C CA . GLU A 1 180 ? 20.245 9.938 -14.021 1.00 97.69 180 GLU A CA 1
ATOM 1405 C C . GLU A 1 180 ? 20.205 8.787 -15.032 1.00 97.69 180 GLU A C 1
ATOM 1407 O O . GLU A 1 180 ? 19.839 8.993 -16.193 1.00 97.69 180 GLU A O 1
ATOM 1412 N N . LEU A 1 181 ? 20.448 7.556 -14.567 1.00 98.19 181 LEU A N 1
ATOM 1413 C CA . LEU A 1 181 ? 20.415 6.376 -15.428 1.00 98.19 181 LEU A CA 1
ATOM 1414 C C . LEU A 1 181 ? 19.033 6.164 -16.059 1.00 98.19 181 LEU A C 1
ATOM 1416 O O . LEU A 1 181 ? 18.943 5.871 -17.248 1.00 98.19 181 LEU A O 1
ATOM 1420 N N . LEU A 1 182 ? 17.947 6.339 -15.301 1.00 98.38 182 LEU A N 1
ATOM 1421 C CA . LEU A 1 182 ? 16.589 6.196 -15.825 1.00 98.38 182 LEU A CA 1
ATOM 1422 C C . LEU A 1 182 ? 16.311 7.196 -16.957 1.00 98.38 182 LEU A C 1
ATOM 1424 O O . LEU A 1 182 ? 15.735 6.824 -17.982 1.00 98.38 182 LEU A O 1
ATOM 1428 N N . ASN A 1 183 ? 16.739 8.451 -16.801 1.00 98.12 183 ASN A N 1
ATOM 1429 C CA . ASN A 1 183 ? 16.601 9.465 -17.844 1.00 98.12 183 ASN A CA 1
ATOM 1430 C C . ASN A 1 183 ? 17.444 9.136 -19.083 1.00 98.12 183 ASN A C 1
ATOM 1432 O O . ASN A 1 183 ? 16.987 9.362 -20.204 1.00 98.12 183 ASN A O 1
ATOM 1436 N N . ASP A 1 184 ? 18.639 8.576 -18.916 1.00 97.62 184 ASP A N 1
ATOM 1437 C CA . ASP A 1 184 ? 19.471 8.162 -20.045 1.00 97.62 184 ASP A CA 1
ATOM 1438 C C . ASP A 1 184 ? 18.898 6.951 -20.784 1.00 97.62 184 ASP A C 1
ATOM 1440 O O . ASP A 1 184 ? 18.842 6.956 -22.016 1.00 97.62 184 ASP A O 1
ATOM 1444 N N . LEU A 1 185 ? 18.369 5.961 -20.063 1.00 97.50 185 LEU A N 1
ATOM 1445 C CA . LEU A 1 185 ? 17.640 4.839 -20.661 1.00 97.50 185 LEU A CA 1
ATOM 1446 C C . LEU A 1 185 ? 16.390 5.324 -21.411 1.00 97.50 185 LEU A C 1
ATOM 1448 O O . LEU A 1 185 ? 16.138 4.892 -22.539 1.00 97.50 185 LEU A O 1
ATOM 1452 N N . LYS A 1 186 ? 15.659 6.295 -20.843 1.00 97.12 186 LYS A N 1
ATOM 1453 C CA . LYS A 1 186 ? 14.535 6.961 -21.517 1.00 97.12 186 LYS A CA 1
ATOM 1454 C C . LYS A 1 186 ? 14.964 7.700 -22.787 1.00 97.12 186 LYS A C 1
ATOM 1456 O O . LYS A 1 186 ? 14.152 7.801 -23.698 1.00 97.12 186 LYS A O 1
ATOM 1461 N N . LYS A 1 187 ? 16.181 8.248 -22.881 1.00 96.69 187 LYS A N 1
ATOM 1462 C CA . LYS A 1 187 ? 16.679 8.873 -24.125 1.00 96.69 187 LYS A CA 1
ATOM 1463 C C . LYS A 1 187 ? 17.042 7.828 -25.176 1.00 96.69 187 LYS A C 1
ATOM 1465 O O . LYS A 1 187 ? 16.819 8.063 -26.358 1.00 96.69 187 LYS A O 1
ATOM 1470 N N . GLN A 1 188 ? 17.599 6.696 -24.748 1.00 94.00 188 GLN A N 1
ATOM 1471 C CA . GLN A 1 188 ? 18.001 5.612 -25.646 1.00 94.00 188 GLN A CA 1
ATOM 1472 C C . GLN A 1 188 ? 16.798 4.889 -26.264 1.00 94.00 188 GLN A C 1
ATOM 1474 O O . GLN A 1 188 ? 16.894 4.484 -27.418 1.00 94.00 188 GLN A O 1
ATOM 1479 N N . LYS A 1 189 ? 15.694 4.733 -25.510 1.00 87.19 189 LYS A N 1
ATOM 1480 C CA . LYS A 1 189 ? 14.437 4.082 -25.946 1.00 87.19 189 LYS A CA 1
ATOM 1481 C C . LYS A 1 189 ? 14.666 2.822 -26.779 1.00 87.19 189 LYS A C 1
ATOM 1483 O O . LYS A 1 189 ? 14.218 2.713 -27.917 1.00 87.19 189 LYS A O 1
ATOM 1488 N N . THR A 1 190 ? 15.414 1.869 -26.237 1.00 95.31 190 THR A N 1
ATOM 1489 C CA . THR A 1 190 ? 15.601 0.599 -26.938 1.00 95.31 190 THR A CA 1
ATOM 1490 C C . THR A 1 190 ? 14.282 -0.177 -26.973 1.00 95.31 190 THR A C 1
ATOM 1492 O O . THR A 1 190 ? 13.538 -0.185 -25.992 1.00 95.31 190 THR A O 1
ATOM 1495 N N . ASP A 1 191 ? 14.015 -0.874 -28.081 1.00 95.12 191 ASP A N 1
ATOM 1496 C CA . ASP A 1 191 ? 12.773 -1.644 -28.282 1.00 95.12 191 ASP A CA 1
ATOM 1497 C C . ASP A 1 191 ? 12.517 -2.649 -27.143 1.00 95.12 191 ASP A C 1
ATOM 1499 O O . ASP A 1 191 ? 11.391 -2.806 -26.669 1.00 95.12 191 ASP A O 1
ATOM 1503 N N . ILE A 1 192 ? 13.587 -3.277 -26.640 1.00 95.62 192 ILE A N 1
ATOM 1504 C CA . ILE A 1 192 ? 13.511 -4.211 -25.513 1.00 95.62 192 ILE A CA 1
ATOM 1505 C C . ILE A 1 192 ? 13.012 -3.532 -24.233 1.00 95.62 192 ILE A C 1
ATOM 1507 O O . ILE A 1 192 ? 12.171 -4.098 -23.541 1.00 95.62 192 ILE A O 1
ATOM 1511 N N . LEU A 1 193 ? 13.476 -2.312 -23.932 1.00 95.56 193 LEU A N 1
ATOM 1512 C CA . LEU A 1 193 ? 13.028 -1.572 -22.755 1.00 95.56 193 LEU A CA 1
ATOM 1513 C C . LEU A 1 193 ? 11.595 -1.095 -22.941 1.00 95.56 193 LEU A C 1
ATOM 1515 O O . LEU A 1 193 ? 10.789 -1.268 -22.032 1.00 95.56 193 LEU A O 1
ATOM 1519 N N . GLU A 1 194 ? 11.244 -0.563 -24.109 1.00 96.31 194 GLU A N 1
ATOM 1520 C CA . GLU A 1 194 ? 9.889 -0.070 -24.362 1.00 96.31 194 GLU A CA 1
ATOM 1521 C C . GLU A 1 194 ? 8.826 -1.167 -24.222 1.00 96.31 194 GLU A C 1
ATOM 1523 O O . GLU A 1 194 ? 7.730 -0.883 -23.742 1.00 96.31 194 GLU A O 1
ATOM 1528 N N . LYS A 1 195 ? 9.153 -2.424 -24.545 1.00 96.19 195 LYS A N 1
ATOM 1529 C CA . LYS A 1 195 ? 8.256 -3.588 -24.405 1.00 96.19 195 LYS A CA 1
ATOM 1530 C C . LYS A 1 195 ? 8.323 -4.283 -23.042 1.00 96.19 195 LYS A C 1
ATOM 1532 O O . LYS A 1 195 ? 7.563 -5.216 -22.788 1.00 96.19 195 LYS A O 1
ATOM 1537 N N . SER A 1 196 ? 9.214 -3.848 -22.156 1.00 95.56 196 SER A N 1
ATOM 1538 C CA . SER A 1 196 ? 9.480 -4.528 -20.886 1.00 95.56 196 SER A CA 1
ATOM 1539 C C . SER A 1 196 ? 8.543 -4.118 -19.741 1.00 95.56 196 SER A C 1
ATOM 1541 O O . SER A 1 196 ? 7.863 -3.085 -19.773 1.00 95.56 196 SER A O 1
ATOM 1543 N N . LYS A 1 197 ? 8.527 -4.954 -18.697 1.00 95.75 197 LYS A N 1
ATOM 1544 C CA . LYS A 1 197 ? 7.925 -4.664 -17.388 1.00 95.75 197 LYS A CA 1
ATOM 1545 C C . LYS A 1 197 ? 8.878 -3.841 -16.514 1.00 95.75 197 LYS A C 1
ATOM 1547 O O . LYS A 1 197 ? 10.077 -3.778 -16.788 1.00 95.75 197 LYS A O 1
ATOM 1552 N N . ILE A 1 198 ? 8.361 -3.276 -15.423 1.00 97.62 198 ILE A N 1
ATOM 1553 C CA . ILE A 1 198 ? 9.180 -2.491 -14.492 1.00 97.62 198 ILE A CA 1
ATOM 1554 C C . ILE A 1 198 ? 10.240 -3.361 -13.802 1.00 97.62 198 ILE A C 1
ATOM 1556 O O . ILE A 1 198 ? 11.366 -2.894 -13.647 1.00 97.62 198 ILE A O 1
ATOM 1560 N N . SER A 1 199 ? 9.962 -4.631 -13.473 1.00 97.19 199 SER A N 1
ATOM 1561 C CA . SER A 1 199 ? 10.993 -5.522 -12.907 1.00 97.19 199 SER A CA 1
ATOM 1562 C C . SER A 1 199 ? 12.216 -5.688 -13.806 1.00 97.19 199 SER A C 1
ATOM 1564 O O . SER A 1 199 ? 13.335 -5.722 -13.301 1.00 97.19 199 SER A O 1
ATOM 1566 N N . PHE A 1 200 ? 12.025 -5.745 -15.128 1.00 97.12 200 PHE A N 1
ATOM 1567 C CA . PHE A 1 200 ? 13.132 -5.831 -16.080 1.00 97.12 200 PHE A CA 1
ATOM 1568 C C . PHE A 1 200 ? 13.965 -4.548 -16.074 1.00 97.12 200 PHE A C 1
ATOM 1570 O O . PHE A 1 200 ? 15.186 -4.618 -16.013 1.00 97.12 200 PHE A O 1
ATOM 1577 N N . LEU A 1 201 ? 13.319 -3.376 -16.070 1.00 97.88 201 LEU A N 1
ATOM 1578 C CA . LEU A 1 201 ? 14.014 -2.092 -15.947 1.00 97.88 201 LEU A CA 1
ATOM 1579 C C . LEU A 1 201 ? 14.831 -2.020 -14.645 1.00 97.88 201 LEU A C 1
ATOM 1581 O O . LEU A 1 201 ? 15.984 -1.595 -14.670 1.00 97.88 201 LEU A O 1
ATOM 1585 N N . VAL A 1 202 ? 14.259 -2.454 -13.519 1.00 98.25 202 VAL A N 1
ATOM 1586 C CA . VAL A 1 202 ? 14.967 -2.485 -12.231 1.00 98.25 202 VAL A CA 1
ATOM 1587 C C . VAL A 1 202 ? 16.169 -3.426 -12.284 1.00 98.25 202 VAL A C 1
ATOM 1589 O O . VAL A 1 202 ? 17.252 -3.046 -11.842 1.00 98.25 202 VAL A O 1
ATOM 1592 N N . GLU A 1 203 ? 16.010 -4.626 -12.846 1.00 97.94 203 GLU A N 1
ATOM 1593 C CA . GLU A 1 203 ? 17.103 -5.591 -12.998 1.00 97.94 203 GLU A CA 1
ATOM 1594 C C . GLU A 1 203 ? 18.228 -5.025 -13.877 1.00 97.94 203 GLU A C 1
ATOM 1596 O O . GLU A 1 203 ? 19.394 -5.062 -13.488 1.00 97.94 203 GLU A O 1
ATOM 1601 N N . GLU A 1 204 ? 17.877 -4.402 -15.003 1.00 97.00 204 GLU A N 1
ATOM 1602 C CA . GLU A 1 204 ? 18.802 -3.712 -15.907 1.00 97.00 204 GLU A CA 1
ATOM 1603 C C . GLU A 1 204 ? 19.585 -2.584 -15.220 1.00 97.00 204 GLU A C 1
ATOM 1605 O O . GLU A 1 204 ? 20.741 -2.312 -15.550 1.00 97.00 204 GLU A O 1
ATOM 1610 N N . MET A 1 205 ? 18.969 -1.892 -14.267 1.00 97.94 205 MET A N 1
ATOM 1611 C CA . MET A 1 205 ? 19.628 -0.845 -13.492 1.00 97.94 205 MET A CA 1
ATOM 1612 C C . MET A 1 205 ? 20.506 -1.426 -12.371 1.00 97.94 205 MET A C 1
ATOM 1614 O O . MET A 1 205 ? 21.619 -0.945 -12.151 1.00 97.94 205 MET A O 1
ATOM 1618 N N . ARG A 1 206 ? 20.060 -2.507 -11.720 1.00 97.50 206 ARG A N 1
ATOM 1619 C CA . ARG A 1 206 ? 20.815 -3.237 -10.691 1.00 97.50 206 ARG A CA 1
ATOM 1620 C C . ARG A 1 206 ? 22.117 -3.814 -11.249 1.00 97.50 206 ARG A C 1
ATOM 1622 O O . ARG A 1 206 ? 23.173 -3.630 -10.649 1.00 97.50 206 ARG A O 1
ATOM 1629 N N . VAL A 1 207 ? 22.078 -4.468 -12.415 1.00 97.12 207 VAL A N 1
ATOM 1630 C CA . VAL A 1 207 ? 23.283 -5.055 -13.040 1.00 97.12 207 VAL A CA 1
ATOM 1631 C C . VAL A 1 207 ? 24.281 -4.002 -13.537 1.00 97.12 207 VAL A C 1
ATOM 1633 O O . VAL A 1 207 ? 25.451 -4.320 -13.735 1.00 97.12 207 VAL A O 1
ATOM 1636 N N . ARG A 1 208 ? 23.854 -2.739 -13.682 1.00 97.12 208 ARG A N 1
ATOM 1637 C CA . ARG A 1 208 ? 24.729 -1.581 -13.951 1.00 97.12 208 ARG A CA 1
ATOM 1638 C C . ARG A 1 208 ? 25.346 -0.974 -12.684 1.00 97.12 208 ARG A C 1
ATOM 1640 O O . ARG A 1 208 ? 26.044 0.031 -12.776 1.00 97.12 208 ARG A O 1
ATOM 1647 N N . GLY A 1 209 ? 25.136 -1.596 -11.523 1.00 96.56 209 GLY A N 1
ATOM 1648 C CA . GLY A 1 209 ? 25.824 -1.266 -10.274 1.00 96.56 209 GLY A CA 1
ATOM 1649 C C . GLY A 1 209 ? 25.069 -0.324 -9.339 1.00 96.56 209 GLY A C 1
ATOM 1650 O O . GLY A 1 209 ? 25.653 0.112 -8.350 1.00 96.56 209 GLY A O 1
ATOM 1651 N N . LEU A 1 210 ? 23.799 -0.011 -9.615 1.00 97.88 210 LEU A N 1
ATOM 1652 C CA . LEU A 1 210 ? 22.991 0.782 -8.688 1.00 97.88 210 LEU A CA 1
ATOM 1653 C C . LEU A 1 210 ? 22.614 -0.015 -7.440 1.00 97.88 210 LEU A C 1
ATOM 1655 O O . LEU A 1 210 ? 22.346 -1.219 -7.503 1.00 97.88 210 LEU A O 1
ATOM 1659 N N . THR A 1 211 ? 22.551 0.677 -6.303 1.00 97.69 211 THR A N 1
ATOM 1660 C CA . THR A 1 211 ? 22.122 0.063 -5.045 1.00 97.69 211 THR A CA 1
ATOM 1661 C C . THR A 1 211 ? 20.623 -0.235 -5.087 1.00 97.69 211 THR A C 1
ATOM 1663 O O . THR A 1 211 ? 19.805 0.639 -5.374 1.00 97.69 211 THR A O 1
ATOM 1666 N N . LEU A 1 212 ? 20.258 -1.489 -4.806 1.00 98.25 212 LEU A N 1
ATOM 1667 C CA . LEU A 1 212 ? 18.874 -1.954 -4.791 1.00 98.25 212 LEU A CA 1
ATOM 1668 C C . LEU A 1 212 ? 18.510 -2.472 -3.400 1.00 98.25 212 LEU A C 1
ATOM 1670 O O . LEU A 1 212 ? 18.991 -3.521 -2.968 1.00 98.25 212 LEU A O 1
ATOM 1674 N N . GLY A 1 213 ? 17.630 -1.739 -2.725 1.00 98.12 213 GLY A N 1
ATOM 1675 C CA . GLY A 1 213 ? 16.965 -2.183 -1.507 1.00 98.12 213 GLY A CA 1
ATOM 1676 C C . GLY A 1 213 ? 15.585 -2.764 -1.787 1.00 98.12 213 GLY A C 1
ATOM 1677 O O . GLY A 1 213 ? 15.028 -2.604 -2.877 1.00 98.12 213 GLY A O 1
ATOM 1678 N N . TYR A 1 214 ? 15.002 -3.391 -0.769 1.00 98.44 214 TYR A N 1
ATOM 1679 C CA . TYR A 1 214 ? 13.603 -3.789 -0.804 1.00 98.44 214 TYR A CA 1
ATOM 1680 C C . TYR A 1 214 ? 12.877 -3.473 0.496 1.00 98.44 214 TYR A C 1
ATOM 1682 O O . TYR A 1 214 ? 13.476 -3.378 1.569 1.00 98.44 214 TYR A O 1
ATOM 1690 N N . ILE A 1 215 ? 11.563 -3.340 0.376 1.00 98.38 215 ILE A N 1
ATOM 1691 C CA . ILE A 1 215 ? 10.628 -3.299 1.488 1.00 98.38 215 ILE A CA 1
ATOM 1692 C C . ILE A 1 215 ? 9.669 -4.473 1.326 1.00 98.38 215 ILE A C 1
ATOM 1694 O O . ILE A 1 215 ? 8.949 -4.547 0.337 1.00 98.38 215 ILE A O 1
ATOM 1698 N N . ASP A 1 216 ? 9.651 -5.367 2.309 1.00 97.56 216 ASP A N 1
ATOM 1699 C CA . ASP A 1 216 ? 8.657 -6.436 2.371 1.00 97.56 216 ASP A CA 1
ATOM 1700 C C . ASP A 1 216 ? 7.352 -5.923 3.008 1.00 97.56 216 ASP A C 1
ATOM 1702 O O . ASP A 1 216 ? 7.381 -5.243 4.052 1.00 97.56 216 ASP A O 1
ATOM 1706 N N . VAL A 1 217 ? 6.229 -6.207 2.343 1.00 95.00 217 VAL A N 1
ATOM 1707 C CA . VAL A 1 217 ? 4.862 -5.952 2.832 1.00 95.00 217 VAL A CA 1
ATOM 1708 C C . VAL A 1 217 ? 4.182 -7.197 3.393 1.00 95.00 217 VAL A C 1
ATOM 1710 O O . VAL A 1 217 ? 3.162 -7.049 4.060 1.00 95.00 217 VAL A O 1
ATOM 1713 N N . SER A 1 218 ? 4.731 -8.393 3.160 1.00 91.69 218 SER A N 1
ATOM 1714 C CA . SER A 1 218 ? 4.263 -9.663 3.737 1.00 91.69 218 SER A CA 1
ATOM 1715 C C . SER A 1 218 ? 2.734 -9.842 3.666 1.00 91.69 218 SER A C 1
ATOM 1717 O O . SER A 1 218 ? 2.080 -10.140 4.667 1.00 91.69 218 SER A O 1
ATOM 1719 N N . GLY A 1 219 ? 2.156 -9.603 2.487 1.00 87.75 219 GLY A N 1
ATOM 1720 C CA . GLY A 1 219 ? 0.722 -9.700 2.204 1.00 87.75 219 GLY A CA 1
ATOM 1721 C C . GLY A 1 219 ? -0.120 -8.440 2.461 1.00 87.75 219 GLY A C 1
ATOM 1722 O O . GLY A 1 219 ? -1.297 -8.436 2.108 1.00 87.75 219 GLY A O 1
ATOM 1723 N N . ASP A 1 220 ? 0.425 -7.354 3.029 1.00 88.06 220 ASP A N 1
ATOM 1724 C CA . ASP A 1 220 ? -0.336 -6.119 3.324 1.00 88.06 220 ASP A CA 1
ATOM 1725 C C . ASP A 1 220 ? -0.460 -5.172 2.111 1.00 88.06 220 ASP A C 1
ATOM 1727 O O . ASP A 1 220 ? -0.085 -3.995 2.149 1.00 88.06 220 ASP A O 1
ATOM 1731 N N . TRP A 1 221 ? -0.994 -5.703 1.013 1.00 90.31 221 TRP A N 1
ATOM 1732 C CA . TRP A 1 221 ? -1.306 -4.980 -0.221 1.00 90.31 221 TRP A CA 1
ATOM 1733 C C . TRP A 1 221 ? -2.474 -5.656 -0.958 1.00 90.31 221 TRP A C 1
ATOM 1735 O O . TRP A 1 221 ? -2.845 -6.791 -0.650 1.00 90.31 221 TRP A O 1
ATOM 1745 N N . ALA A 1 222 ? -3.077 -4.969 -1.929 1.00 86.81 222 ALA A N 1
ATOM 1746 C CA . ALA A 1 222 ? -4.109 -5.563 -2.778 1.00 86.81 222 ALA A CA 1
ATOM 1747 C C . ALA A 1 222 ? -3.947 -5.217 -4.249 1.00 86.81 222 ALA A C 1
ATOM 1749 O O . ALA A 1 222 ? -3.617 -4.088 -4.599 1.00 86.81 222 ALA A O 1
ATOM 1750 N N . GLU A 1 223 ? -4.274 -6.190 -5.091 1.00 85.19 223 GLU A N 1
ATOM 1751 C CA . GLU A 1 223 ? -4.481 -5.998 -6.516 1.00 85.19 223 GLU A CA 1
ATOM 1752 C C . GLU A 1 223 ? -5.973 -5.760 -6.760 1.00 85.19 223 GLU A C 1
ATOM 1754 O O . GLU A 1 223 ? -6.838 -6.519 -6.323 1.00 85.19 223 GLU A O 1
ATOM 1759 N N . LEU A 1 224 ? -6.288 -4.683 -7.463 1.00 76.81 224 LEU A N 1
ATOM 1760 C CA . LEU A 1 224 ? -7.653 -4.191 -7.660 1.00 76.81 224 LEU A CA 1
ATOM 1761 C C . LEU A 1 224 ? -8.457 -5.022 -8.663 1.00 76.81 224 LEU A C 1
ATOM 1763 O O . LEU A 1 224 ? -9.673 -4.862 -8.805 1.00 76.81 224 LEU A O 1
ATOM 1767 N N . ASP A 1 225 ? -7.776 -5.939 -9.336 1.00 67.44 225 ASP A N 1
ATOM 1768 C CA . ASP A 1 225 ? -8.355 -6.872 -10.282 1.00 67.44 225 ASP A CA 1
ATOM 1769 C C . ASP A 1 225 ? -8.921 -8.138 -9.610 1.00 67.44 225 ASP A C 1
ATOM 1771 O O . ASP A 1 225 ? -9.597 -8.921 -10.285 1.00 67.44 225 ASP A O 1
ATOM 1775 N N . ASP A 1 226 ? -8.746 -8.303 -8.290 1.00 71.12 22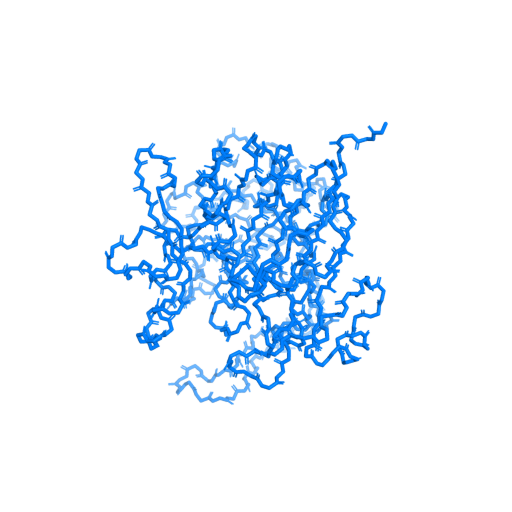6 ASP A N 1
ATOM 1776 C CA . ASP A 1 226 ? -9.358 -9.377 -7.501 1.00 71.12 226 ASP A CA 1
ATOM 1777 C C . ASP A 1 226 ? -10.203 -8.826 -6.327 1.00 71.12 226 ASP A C 1
ATOM 1779 O O . ASP A 1 226 ? -9.666 -8.265 -5.367 1.00 71.12 226 ASP A O 1
ATOM 1783 N N . PRO A 1 227 ? -11.539 -9.014 -6.342 1.00 69.81 227 PRO A N 1
ATOM 1784 C CA . PRO A 1 227 ? -12.409 -8.587 -5.247 1.00 69.81 227 PRO A CA 1
ATOM 1785 C C . PRO A 1 227 ? -12.027 -9.1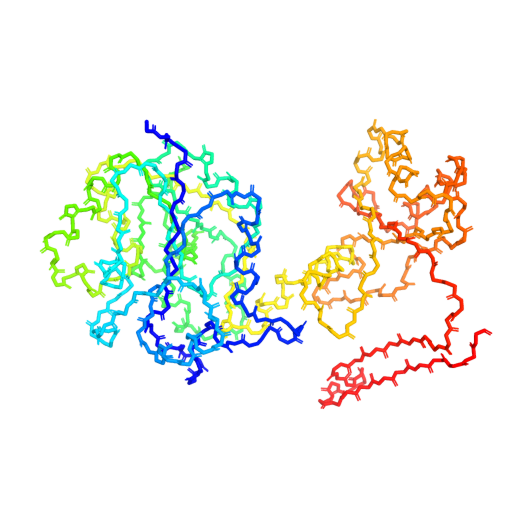69 -3.879 1.00 69.81 227 PRO A C 1
ATOM 1787 O O . PRO A 1 227 ? -12.310 -8.548 -2.854 1.00 69.81 227 PRO A O 1
ATOM 1790 N N . ARG A 1 228 ? -11.401 -10.354 -3.844 1.00 71.12 228 ARG A N 1
ATOM 1791 C CA . ARG A 1 228 ? -10.950 -10.980 -2.594 1.00 71.12 228 ARG A CA 1
ATOM 1792 C C . ARG A 1 228 ? -9.793 -10.199 -1.997 1.00 71.12 228 ARG A C 1
ATOM 1794 O O . ARG A 1 228 ? -9.813 -9.936 -0.800 1.00 71.12 228 ARG A O 1
ATOM 1801 N N . ASP A 1 229 ? -8.837 -9.778 -2.819 1.00 74.38 229 ASP A N 1
ATOM 1802 C CA . ASP A 1 229 ? -7.670 -9.023 -2.361 1.00 74.38 229 ASP A CA 1
ATOM 1803 C C . ASP A 1 229 ? -8.092 -7.680 -1.786 1.00 74.38 229 ASP A C 1
ATOM 1805 O O . ASP A 1 229 ? -7.656 -7.302 -0.701 1.00 74.38 229 ASP A O 1
ATOM 1809 N N . LEU A 1 230 ? -9.002 -6.984 -2.472 1.00 75.56 230 LEU A N 1
ATOM 1810 C CA . LEU A 1 230 ? -9.550 -5.734 -1.967 1.00 75.56 230 LEU A CA 1
ATOM 1811 C C . LEU A 1 230 ? -10.273 -5.942 -0.630 1.00 75.56 230 LEU A C 1
ATOM 1813 O O . LEU A 1 230 ? -10.064 -5.166 0.300 1.00 75.56 230 LEU A O 1
ATOM 1817 N N . ALA A 1 231 ? -11.083 -6.997 -0.503 1.00 72.50 231 ALA A N 1
ATOM 1818 C CA . ALA A 1 231 ? -11.735 -7.324 0.761 1.00 72.50 231 ALA A CA 1
ATOM 1819 C C . ALA A 1 231 ? -10.709 -7.628 1.865 1.00 72.50 231 ALA A C 1
ATOM 1821 O O . ALA A 1 231 ? -10.828 -7.078 2.952 1.00 72.50 231 ALA A O 1
ATOM 1822 N N . HIS A 1 232 ? -9.670 -8.421 1.594 1.00 72.62 232 HIS A N 1
ATOM 1823 C CA . HIS A 1 232 ? -8.578 -8.684 2.538 1.00 72.62 232 HIS A CA 1
ATOM 1824 C C . HIS A 1 232 ? -7.818 -7.415 2.941 1.00 72.62 232 HIS A C 1
ATOM 1826 O O . HIS A 1 232 ? -7.399 -7.277 4.086 1.00 72.62 232 HIS A O 1
ATOM 1832 N N . PHE A 1 233 ? -7.651 -6.471 2.019 1.00 77.06 233 PHE A N 1
ATOM 1833 C CA . PHE A 1 233 ? -6.964 -5.216 2.291 1.00 77.06 233 PHE A CA 1
ATOM 1834 C C . PHE A 1 233 ? -7.834 -4.225 3.068 1.00 77.06 233 PHE A C 1
ATOM 1836 O O . PHE A 1 233 ? -7.320 -3.490 3.916 1.00 77.06 233 PHE A O 1
ATOM 1843 N N . VAL A 1 234 ? -9.141 -4.183 2.811 1.00 73.25 234 VAL A N 1
ATOM 1844 C CA . VAL A 1 234 ? -10.076 -3.304 3.528 1.00 73.25 234 VAL A CA 1
ATOM 1845 C C . VAL A 1 234 ? -10.415 -3.876 4.900 1.00 73.25 234 VAL A C 1
ATOM 1847 O O . VAL A 1 234 ? -10.397 -3.142 5.888 1.00 73.25 234 VAL A O 1
ATOM 1850 N N . LEU A 1 235 ? -10.662 -5.179 4.998 1.00 72.94 235 LEU A N 1
ATOM 1851 C CA . LEU A 1 235 ? -11.036 -5.843 6.240 1.00 72.94 235 LEU A CA 1
ATOM 1852 C C . LEU A 1 235 ? -9.797 -6.095 7.108 1.00 72.94 235 LEU A C 1
ATOM 1854 O O . LEU A 1 235 ? -8.724 -6.467 6.647 1.00 72.94 235 LEU A O 1
ATOM 1858 N N . GLY A 1 236 ? -9.920 -5.805 8.390 1.00 74.50 236 GLY A N 1
ATOM 1859 C CA . GLY A 1 236 ? -8.911 -6.055 9.413 1.00 74.50 236 GLY A CA 1
ATOM 1860 C C . GLY A 1 236 ? -9.628 -6.268 10.734 1.00 74.50 236 GLY A C 1
ATOM 1861 O O . GLY A 1 236 ? -10.753 -6.763 10.748 1.00 74.50 236 GLY A O 1
ATOM 1862 N N . THR A 1 237 ? -9.051 -5.798 11.837 1.00 79.56 237 THR A N 1
ATOM 1863 C CA . THR A 1 237 ? -9.836 -5.684 13.075 1.00 79.56 237 THR A CA 1
ATOM 1864 C C . THR A 1 237 ? -11.037 -4.754 12.863 1.00 79.56 237 THR A C 1
ATOM 1866 O O . THR A 1 237 ? -11.051 -3.936 11.933 1.00 79.56 237 THR A O 1
ATOM 1869 N N . LYS A 1 238 ? -12.048 -4.825 13.735 1.00 83.19 238 LYS A N 1
ATOM 1870 C CA . LYS A 1 238 ? -13.210 -3.923 13.689 1.00 83.19 238 LYS A CA 1
ATOM 1871 C C . LYS A 1 238 ? -12.797 -2.450 13.601 1.00 83.19 238 LYS A C 1
ATOM 1873 O O . LYS A 1 238 ? -13.273 -1.735 12.723 1.00 83.19 238 LYS A O 1
ATOM 1878 N N . ALA A 1 239 ? -11.865 -2.012 14.449 1.00 84.69 239 ALA A N 1
ATOM 1879 C CA . ALA A 1 239 ? -11.361 -0.640 14.448 1.00 84.69 239 ALA A CA 1
ATOM 1880 C C . ALA A 1 239 ? -10.677 -0.257 13.128 1.00 84.69 239 ALA A C 1
ATOM 1882 O O . ALA A 1 239 ? -10.934 0.814 12.581 1.00 84.69 239 ALA A O 1
ATOM 1883 N N . GLN A 1 240 ? -9.826 -1.137 12.591 1.00 82.69 240 GLN A N 1
ATOM 1884 C CA . GLN A 1 240 ? -9.134 -0.896 11.322 1.00 82.69 240 GLN A CA 1
ATOM 1885 C C . GLN A 1 240 ? -10.114 -0.830 10.153 1.00 82.69 240 GLN A C 1
ATOM 1887 O O . GLN A 1 240 ? -10.001 0.048 9.303 1.00 82.69 240 GLN A O 1
ATOM 1892 N N . THR A 1 241 ? -11.081 -1.744 10.120 1.00 84.75 241 THR A N 1
ATOM 1893 C CA . THR A 1 241 ? -12.114 -1.789 9.084 1.00 84.75 241 THR A CA 1
ATOM 1894 C C . THR A 1 241 ? -12.940 -0.506 9.098 1.00 84.75 241 THR A C 1
ATOM 1896 O O . THR A 1 241 ? -13.128 0.109 8.052 1.00 84.75 241 THR A O 1
ATOM 1899 N N . LEU A 1 242 ? -13.381 -0.057 10.278 1.00 87.50 242 LEU A N 1
ATOM 1900 C CA . LEU A 1 242 ? -14.127 1.194 10.421 1.00 87.50 242 LEU A CA 1
ATOM 1901 C C . LEU A 1 242 ? -13.295 2.412 10.003 1.00 87.50 242 LEU A C 1
ATOM 1903 O O . LEU A 1 242 ? -13.808 3.247 9.266 1.00 87.50 242 LEU A O 1
ATOM 1907 N N . ASP A 1 243 ? -12.019 2.484 10.400 1.00 84.00 243 ASP A N 1
ATOM 1908 C CA . ASP A 1 243 ? -11.109 3.574 10.005 1.00 84.00 243 ASP A CA 1
ATOM 1909 C C . ASP A 1 243 ? -10.994 3.694 8.486 1.00 84.00 243 ASP A C 1
ATOM 1911 O O . ASP A 1 243 ? -11.164 4.762 7.900 1.00 84.00 243 ASP A O 1
ATOM 1915 N N . ARG A 1 244 ? -10.737 2.549 7.845 1.00 80.75 244 ARG A N 1
ATOM 1916 C CA . ARG A 1 244 ? -10.538 2.440 6.401 1.00 80.75 244 ARG A CA 1
ATOM 1917 C C . ARG A 1 244 ? -11.801 2.839 5.663 1.00 80.75 244 ARG A C 1
ATOM 1919 O O . ARG A 1 244 ? -11.730 3.616 4.720 1.00 80.75 244 ARG A O 1
ATOM 1926 N N . LEU A 1 245 ? -12.951 2.338 6.111 1.00 83.19 245 LEU A N 1
ATOM 1927 C CA . LEU A 1 245 ? -14.235 2.654 5.504 1.00 83.19 245 LEU A CA 1
ATOM 1928 C C . LEU A 1 245 ? -14.647 4.116 5.728 1.00 83.19 245 LEU A C 1
ATOM 1930 O O . LEU A 1 245 ? -15.302 4.689 4.862 1.00 83.19 245 LEU A O 1
ATOM 1934 N N . ALA A 1 246 ? -14.251 4.751 6.835 1.00 84.31 246 ALA A N 1
ATOM 1935 C CA . ALA A 1 246 ? -14.696 6.106 7.172 1.00 84.31 246 ALA A CA 1
ATOM 1936 C C . ALA A 1 246 ? -14.278 7.145 6.123 1.00 84.31 246 ALA A C 1
ATOM 1938 O O . ALA A 1 246 ? -15.016 8.092 5.869 1.00 84.31 246 ALA A O 1
ATOM 1939 N N . ALA A 1 247 ? -13.123 6.944 5.486 1.00 74.94 247 ALA A N 1
ATOM 1940 C CA . ALA A 1 247 ? -12.597 7.844 4.464 1.00 74.94 247 ALA A CA 1
ATOM 1941 C C . ALA A 1 247 ? -13.259 7.693 3.083 1.00 74.94 247 ALA A C 1
ATOM 1943 O O . ALA A 1 247 ? -13.019 8.511 2.198 1.00 74.94 247 ALA A O 1
ATOM 1944 N N . VAL A 1 248 ? -14.058 6.643 2.881 1.00 73.69 248 VAL A N 1
ATOM 1945 C CA . VAL A 1 248 ? -14.512 6.224 1.548 1.00 73.69 248 VAL A CA 1
ATOM 1946 C C . VAL A 1 248 ? -16.019 6.106 1.405 1.00 73.69 248 VAL A C 1
ATOM 1948 O O . VAL A 1 248 ? -16.544 6.241 0.299 1.00 73.69 248 VAL A O 1
ATOM 1951 N N . VAL A 1 249 ? -16.732 5.869 2.504 1.00 78.75 249 VAL A N 1
ATOM 1952 C CA . VAL A 1 249 ? -18.187 5.796 2.467 1.00 78.75 249 VAL A CA 1
ATOM 1953 C C . VAL A 1 249 ? -18.772 7.181 2.198 1.00 78.75 249 VAL A C 1
ATOM 1955 O O . VAL A 1 249 ? -18.445 8.159 2.861 1.00 78.75 249 VAL A O 1
ATOM 1958 N N . SER A 1 250 ? -19.670 7.265 1.218 1.00 77.25 250 SER A N 1
ATOM 1959 C CA . SER A 1 250 ? -20.319 8.525 0.825 1.00 77.25 250 SER A CA 1
ATOM 1960 C C . SER A 1 250 ? -21.781 8.624 1.266 1.00 77.25 250 SER A C 1
ATOM 1962 O O . SER A 1 250 ? -22.324 9.721 1.351 1.00 77.25 250 SER A O 1
ATOM 1964 N N . GLN A 1 251 ? -22.425 7.486 1.547 1.00 86.25 251 GLN A N 1
ATOM 1965 C CA . GLN A 1 251 ? -23.853 7.390 1.894 1.00 86.25 251 GLN A CA 1
ATOM 1966 C C . GLN A 1 251 ? -24.101 7.042 3.369 1.00 86.25 251 GLN A C 1
ATOM 1968 O O . GLN A 1 251 ? -25.243 6.930 3.804 1.00 86.25 251 GLN A O 1
ATOM 1973 N N . SER A 1 252 ? -23.039 6.854 4.149 1.00 88.25 252 SER A N 1
ATOM 1974 C CA . SER A 1 252 ? -23.109 6.522 5.572 1.00 88.25 252 SER A CA 1
ATOM 1975 C C . SER A 1 252 ? -22.053 7.296 6.342 1.00 88.25 252 SER A C 1
ATOM 1977 O O . SER A 1 252 ? -21.038 7.686 5.773 1.00 88.25 252 SER A O 1
ATOM 1979 N N . LYS A 1 253 ? -22.260 7.473 7.647 1.00 89.88 253 LYS A N 1
ATOM 1980 C CA . LYS A 1 253 ? -21.276 8.088 8.537 1.00 89.88 253 LYS A CA 1
ATOM 1981 C C . LYS A 1 253 ? -20.735 7.045 9.502 1.00 89.88 253 LYS A C 1
ATOM 1983 O O . LYS A 1 253 ? -21.494 6.479 10.286 1.00 89.88 253 LYS A O 1
ATOM 1988 N N . ILE A 1 254 ? -19.426 6.835 9.468 1.00 91.38 254 ILE A N 1
ATOM 1989 C CA . ILE A 1 254 ? -18.717 6.134 10.537 1.00 91.38 254 ILE A CA 1
ATOM 1990 C C . ILE A 1 254 ? -18.326 7.181 11.577 1.00 91.38 254 ILE A C 1
ATOM 1992 O O . ILE A 1 254 ? -17.835 8.254 11.230 1.00 91.38 254 ILE A O 1
ATOM 1996 N N . LEU A 1 255 ? -18.635 6.909 12.845 1.00 92.50 255 LEU A N 1
ATOM 1997 C CA . LEU A 1 255 ? -18.335 7.835 13.933 1.00 92.50 255 LEU A CA 1
ATOM 1998 C C . LEU A 1 255 ? -16.838 7.888 14.211 1.00 92.50 255 LEU A C 1
ATOM 2000 O O . LEU A 1 255 ? -16.139 6.881 14.071 1.00 92.50 255 LEU A O 1
ATOM 2004 N N . ASP A 1 256 ? -16.395 9.050 14.688 1.00 92.25 256 ASP A N 1
ATOM 2005 C CA . ASP A 1 256 ? -15.031 9.255 15.150 1.00 92.25 256 ASP A CA 1
ATOM 2006 C C . ASP A 1 256 ? -14.622 8.180 16.153 1.00 92.25 256 ASP A C 1
ATOM 2008 O O . ASP A 1 256 ? -15.421 7.707 16.964 1.00 92.25 256 ASP A O 1
ATOM 2012 N N . GLN A 1 257 ? -13.349 7.810 16.101 1.00 93.88 257 GLN A N 1
ATOM 2013 C CA . GLN A 1 257 ? -12.812 6.747 16.933 1.00 93.88 257 GLN A CA 1
ATOM 2014 C C . GLN A 1 257 ? -11.476 7.113 17.574 1.00 93.88 257 GLN A C 1
ATOM 2016 O O . GLN A 1 257 ? -10.650 7.814 16.983 1.00 93.88 257 GLN A O 1
ATOM 2021 N N . TYR A 1 258 ? -11.258 6.604 18.784 1.00 95.00 258 TYR A N 1
ATOM 2022 C CA . TYR A 1 258 ? -9.961 6.531 19.446 1.00 95.00 258 TYR A CA 1
ATOM 2023 C C . TYR A 1 258 ? -9.598 5.050 19.598 1.00 95.00 258 TYR A C 1
ATOM 2025 O O . TYR A 1 258 ? -10.313 4.304 20.266 1.00 95.00 258 TYR A O 1
ATOM 2033 N N . THR A 1 259 ? -8.510 4.618 18.961 1.00 92.94 259 THR A N 1
ATOM 2034 C CA . THR A 1 259 ? -8.082 3.211 18.950 1.00 92.94 259 THR A CA 1
ATOM 2035 C C . THR A 1 259 ? -6.670 3.090 19.495 1.00 92.94 259 THR A C 1
ATOM 2037 O O . THR A 1 259 ? -5.782 3.841 19.098 1.00 92.94 259 THR A O 1
ATOM 2040 N N . PHE A 1 260 ? -6.436 2.104 20.356 1.00 93.56 260 PHE A N 1
ATOM 2041 C CA . PHE A 1 260 ? -5.114 1.809 20.911 1.00 93.56 260 PHE A CA 1
ATOM 2042 C C . PHE A 1 260 ? -4.914 0.302 21.074 1.00 93.56 260 PHE A C 1
ATOM 2044 O O . PHE A 1 260 ? -5.870 -0.473 21.082 1.00 93.56 260 PHE A O 1
ATOM 2051 N N . ARG A 1 261 ? -3.651 -0.124 21.182 1.00 92.94 261 ARG A N 1
ATOM 2052 C CA . ARG A 1 261 ? -3.290 -1.521 21.468 1.00 92.94 261 ARG A CA 1
ATOM 2053 C C . ARG A 1 261 ? -3.252 -1.768 22.972 1.00 92.94 261 ARG A C 1
ATOM 2055 O O . ARG A 1 261 ? -2.843 -0.883 23.724 1.00 92.94 261 ARG A O 1
ATOM 2062 N N . VAL A 1 262 ? -3.534 -3.000 23.393 1.00 92.81 262 VAL A N 1
ATOM 2063 C CA . VAL A 1 262 ? -3.347 -3.455 24.785 1.00 92.81 262 VAL A CA 1
ATOM 2064 C C . VAL A 1 262 ? -1.909 -3.208 25.257 1.00 92.81 262 VAL A C 1
ATOM 2066 O O . VAL A 1 262 ? -1.690 -2.803 26.393 1.00 92.81 262 VAL A O 1
ATOM 2069 N N . LYS A 1 263 ? -0.916 -3.337 24.365 1.00 93.50 263 LYS A N 1
ATOM 2070 C CA . LYS A 1 263 ? 0.478 -2.959 24.649 1.00 93.50 263 LYS A CA 1
ATOM 2071 C C . LYS A 1 263 ? 0.617 -1.519 25.151 1.00 93.50 263 LYS A C 1
ATOM 2073 O O . LYS A 1 263 ? 1.337 -1.289 26.115 1.00 93.50 263 LYS A O 1
ATOM 2078 N N . SER A 1 264 ? -0.035 -0.566 24.484 1.00 92.00 264 SER A N 1
ATOM 2079 C CA . SER A 1 264 ? 0.032 0.855 24.841 1.00 92.00 264 SER A CA 1
ATOM 2080 C C . SER A 1 264 ? -0.671 1.116 26.170 1.00 92.00 264 SER A C 1
ATOM 2082 O O . SER A 1 264 ? -0.137 1.843 26.998 1.00 92.00 264 SER A O 1
ATOM 2084 N N . TRP A 1 265 ? -1.811 0.457 26.402 1.00 96.00 265 TRP A N 1
ATOM 2085 C CA . TRP A 1 265 ? -2.529 0.513 27.677 1.00 96.00 265 TRP A CA 1
ATOM 2086 C C . TRP A 1 265 ? -1.677 0.024 28.851 1.00 96.00 265 TRP A C 1
ATOM 2088 O O . TRP A 1 265 ? -1.563 0.705 29.863 1.00 96.00 265 TRP A O 1
ATOM 2098 N N . ASN A 1 266 ? -1.025 -1.129 28.687 1.00 93.62 266 ASN A N 1
ATOM 2099 C CA . ASN A 1 266 ? -0.171 -1.714 29.720 1.00 93.62 266 ASN A CA 1
ATOM 2100 C C . ASN A 1 266 ? 1.110 -0.903 29.961 1.00 93.62 266 ASN A C 1
ATOM 2102 O O . ASN A 1 266 ? 1.692 -0.993 31.037 1.00 93.62 266 ASN A O 1
ATOM 2106 N N . ALA A 1 267 ? 1.571 -0.153 28.956 1.00 94.81 267 ALA A N 1
ATOM 2107 C CA . ALA A 1 267 ? 2.744 0.703 29.077 1.00 94.81 267 ALA A CA 1
ATOM 2108 C C . ALA A 1 267 ? 2.420 2.022 29.792 1.00 94.81 267 ALA A C 1
ATOM 2110 O O . ALA A 1 267 ? 3.161 2.414 30.690 1.00 94.81 267 ALA A O 1
ATOM 2111 N N . ASN A 1 268 ? 1.337 2.700 29.396 1.00 95.38 268 ASN A N 1
ATOM 2112 C CA . ASN A 1 268 ? 0.876 3.923 30.046 1.00 95.38 268 ASN A CA 1
ATOM 2113 C C . ASN A 1 268 ? -0.631 4.145 29.830 1.00 95.38 268 ASN A C 1
ATOM 2115 O O . ASN A 1 268 ? -1.059 4.761 28.852 1.00 95.38 268 ASN A O 1
ATOM 2119 N N . SER A 1 269 ? -1.450 3.657 30.761 1.00 96.56 269 SER A N 1
ATOM 2120 C CA . SER A 1 269 ? -2.905 3.828 30.703 1.00 96.56 269 SER A CA 1
ATOM 2121 C C . SER A 1 269 ? -3.351 5.278 30.899 1.00 96.56 269 SER A C 1
ATOM 2123 O O . SER A 1 269 ? -4.409 5.649 30.403 1.00 96.56 269 SER A O 1
ATOM 2125 N N . ASP A 1 270 ? -2.569 6.101 31.603 1.00 96.81 270 ASP A N 1
ATOM 2126 C CA . ASP A 1 270 ? -2.961 7.482 31.911 1.00 96.81 270 ASP A CA 1
ATOM 2127 C C . ASP A 1 270 ? -2.911 8.362 30.659 1.00 96.81 270 ASP A C 1
ATOM 2129 O O . ASP A 1 270 ? -3.851 9.117 30.411 1.00 96.81 270 ASP A O 1
ATOM 2133 N N . ASP A 1 271 ? -1.896 8.177 29.808 1.00 96.62 271 ASP A N 1
ATOM 2134 C CA . ASP A 1 271 ? -1.809 8.844 28.501 1.00 96.62 271 ASP A CA 1
ATOM 2135 C C . ASP A 1 271 ? -2.980 8.450 27.589 1.00 96.62 271 ASP A C 1
ATOM 2137 O O . ASP A 1 271 ? -3.552 9.288 26.890 1.00 96.62 271 ASP A O 1
ATOM 2141 N N . VAL A 1 272 ? -3.365 7.168 27.604 1.00 96.94 272 VAL A N 1
ATOM 2142 C CA . VAL A 1 272 ? -4.499 6.674 26.812 1.00 96.94 272 VAL A CA 1
ATOM 2143 C C . VAL A 1 272 ? -5.810 7.293 27.298 1.00 96.94 272 VAL A C 1
ATOM 2145 O O . VAL A 1 272 ? -6.597 7.771 26.482 1.00 96.94 272 VAL A O 1
ATOM 2148 N N . VAL A 1 273 ? -6.045 7.314 28.614 1.00 97.38 273 VAL A N 1
ATOM 2149 C CA . VAL A 1 273 ? -7.235 7.941 29.212 1.00 97.38 273 VAL A CA 1
ATOM 2150 C C . VAL A 1 273 ? -7.279 9.426 28.860 1.00 97.38 273 VAL A C 1
ATOM 2152 O O . VAL A 1 273 ? -8.304 9.896 28.371 1.00 97.38 273 VAL A O 1
ATOM 2155 N N . ALA A 1 274 ? -6.168 10.148 29.025 1.00 96.38 274 ALA A N 1
ATOM 2156 C CA . ALA A 1 274 ? -6.078 11.563 28.677 1.00 96.38 274 ALA A CA 1
ATOM 2157 C C . ALA A 1 274 ? -6.418 11.812 27.198 1.00 96.38 274 ALA A C 1
ATOM 2159 O O . ALA A 1 274 ? -7.239 12.678 26.900 1.00 96.38 274 ALA A O 1
ATOM 2160 N N . GLY A 1 275 ? -5.876 11.002 26.282 1.00 96.38 275 GLY A N 1
ATOM 2161 C CA . GLY A 1 275 ? -6.176 11.108 24.853 1.00 96.38 275 GLY A CA 1
ATOM 2162 C C . GLY A 1 275 ? -7.644 10.824 24.505 1.00 96.38 275 GLY A C 1
ATOM 2163 O O . GLY A 1 275 ? -8.203 11.472 23.620 1.00 96.38 275 GLY A O 1
ATOM 2164 N N . ILE A 1 276 ? -8.299 9.893 25.211 1.00 96.56 276 ILE A N 1
ATOM 2165 C CA . ILE A 1 276 ? -9.741 9.633 25.058 1.00 96.56 276 ILE A CA 1
ATOM 2166 C C . ILE A 1 276 ? -10.556 10.851 25.512 1.00 96.56 276 ILE A C 1
ATOM 2168 O O . ILE A 1 276 ? -11.462 11.280 24.795 1.00 96.56 276 ILE A O 1
ATOM 2172 N N . MET A 1 277 ? -10.238 11.407 26.684 1.00 96.44 277 MET A N 1
ATOM 2173 C CA . MET A 1 277 ? -10.942 12.564 27.254 1.00 96.44 277 MET A CA 1
ATOM 2174 C C . MET A 1 277 ? -10.781 13.817 26.384 1.00 96.44 277 MET A C 1
ATOM 2176 O O . MET A 1 277 ? -11.748 14.548 26.162 1.00 96.44 277 MET A O 1
ATOM 2180 N N . GLU A 1 278 ? -9.572 14.042 25.862 1.00 96.12 278 GLU A N 1
ATOM 2181 C CA . GLU A 1 278 ? -9.275 15.135 24.935 1.00 96.12 278 GLU A CA 1
ATOM 2182 C C . GLU A 1 278 ? -10.081 14.990 23.642 1.00 96.12 278 GLU A C 1
ATOM 2184 O O . GLU A 1 278 ? -10.728 15.940 23.203 1.00 96.12 278 GLU A O 1
ATOM 2189 N N . LYS A 1 279 ? -10.098 13.788 23.052 1.00 96.12 279 LYS A N 1
ATOM 2190 C CA . LYS A 1 279 ? -10.803 13.550 21.790 1.00 96.12 279 LYS A CA 1
ATOM 2191 C C . LYS A 1 279 ? -12.324 13.646 21.924 1.00 96.12 279 LYS A C 1
ATOM 2193 O O . LYS A 1 279 ? -12.987 14.111 20.998 1.00 96.12 279 LYS A O 1
ATOM 2198 N N . PHE A 1 280 ? -12.886 13.193 23.042 1.00 95.44 280 PHE A N 1
ATOM 2199 C CA . PHE A 1 280 ? -14.331 13.106 23.249 1.00 95.44 280 PHE A CA 1
ATOM 2200 C C . PHE A 1 280 ? -14.779 13.946 24.445 1.00 95.44 280 PHE A C 1
ATOM 2202 O O . PHE A 1 280 ? -15.194 13.417 25.469 1.00 95.44 280 PHE A O 1
ATOM 2209 N N . THR A 1 281 ? -14.729 15.271 24.340 1.00 92.94 281 THR A N 1
ATOM 2210 C CA . THR A 1 281 ? -15.094 16.157 25.457 1.00 92.94 281 THR A CA 1
ATOM 2211 C C . THR A 1 281 ? -16.604 16.140 25.753 1.00 92.94 281 THR A C 1
ATOM 2213 O O . THR A 1 281 ? -17.421 16.285 24.844 1.00 92.94 281 THR A O 1
ATOM 2216 N N . ASN A 1 282 ? -16.985 15.999 27.032 1.00 89.31 282 ASN A N 1
ATOM 2217 C CA . ASN A 1 282 ? -18.369 16.099 27.538 1.00 89.31 282 ASN A CA 1
ATOM 2218 C C . ASN A 1 282 ? -19.405 15.254 26.772 1.00 89.31 282 ASN A C 1
ATOM 2220 O O . ASN A 1 282 ? -20.518 15.708 26.504 1.00 89.31 282 ASN A O 1
ATOM 2224 N N . THR A 1 283 ? -19.038 14.031 26.394 1.00 93.31 283 THR A N 1
ATOM 2225 C CA . THR A 1 283 ? -19.854 13.166 25.536 1.00 93.31 283 THR A CA 1
ATOM 2226 C C . THR A 1 283 ? -19.960 11.773 26.151 1.00 93.31 283 THR A C 1
ATOM 2228 O O . THR A 1 283 ? -19.025 11.284 26.782 1.00 93.31 283 THR A O 1
ATOM 2231 N N . ARG A 1 284 ? -21.099 11.095 25.972 1.00 95.44 284 ARG A N 1
ATOM 2232 C CA . ARG A 1 284 ? -21.196 9.673 26.325 1.00 95.44 284 ARG A CA 1
ATOM 2233 C C . ARG A 1 284 ? -20.457 8.844 25.290 1.00 95.44 284 ARG A C 1
ATOM 2235 O O . ARG A 1 284 ? -20.694 8.999 24.095 1.00 95.44 284 ARG A O 1
ATOM 2242 N N . ILE A 1 285 ? -19.577 7.964 25.745 1.00 96.88 285 ILE A N 1
ATOM 2243 C CA . ILE A 1 285 ? -18.765 7.114 24.874 1.00 96.88 285 ILE A CA 1
ATOM 2244 C C . ILE A 1 285 ? -19.086 5.638 25.093 1.00 96.88 285 ILE A C 1
ATOM 2246 O O . ILE A 1 285 ? -19.662 5.232 26.105 1.00 96.88 285 ILE A O 1
ATOM 2250 N N . VAL A 1 286 ? -18.709 4.836 24.108 1.00 95.62 286 VAL A N 1
ATOM 2251 C CA . VAL A 1 286 ? -18.753 3.381 24.143 1.00 95.62 286 VAL A CA 1
ATOM 2252 C C . VAL A 1 286 ? -17.344 2.836 23.952 1.00 95.62 286 VAL A C 1
ATOM 2254 O O . VAL A 1 286 ? -16.632 3.260 23.042 1.00 95.62 286 VAL A O 1
ATOM 2257 N N . ALA A 1 287 ? -16.953 1.883 24.796 1.00 94.56 287 ALA A N 1
ATOM 2258 C CA . ALA A 1 287 ? -15.733 1.102 24.631 1.00 94.56 287 ALA A CA 1
ATOM 2259 C C . ALA A 1 287 ? -16.094 -0.274 24.069 1.00 94.56 287 ALA A C 1
ATOM 2261 O O . ALA A 1 287 ? -16.961 -0.958 24.612 1.00 94.56 287 ALA A O 1
ATOM 2262 N N . ARG A 1 288 ? -15.453 -0.665 22.970 1.00 91.56 288 ARG A N 1
ATOM 2263 C CA . ARG A 1 288 ? -15.757 -1.878 22.208 1.00 91.56 288 ARG A CA 1
ATOM 2264 C C . ARG A 1 288 ? -14.498 -2.700 22.008 1.00 91.56 288 ARG A C 1
ATOM 2266 O O . ARG A 1 288 ? -13.407 -2.157 21.805 1.00 91.56 288 ARG A O 1
ATOM 2273 N N . SER A 1 289 ? -14.680 -4.009 21.995 1.00 87.62 289 SER A N 1
ATOM 2274 C CA . SER A 1 289 ? -13.661 -4.940 21.549 1.00 87.62 289 SER A CA 1
ATOM 2275 C C . SER A 1 289 ? -13.263 -4.687 20.091 1.00 87.62 289 SER A C 1
ATOM 2277 O O . SER A 1 289 ? -14.073 -4.295 19.245 1.00 87.62 289 SER A O 1
ATOM 2279 N N . SER A 1 290 ? -11.979 -4.884 19.811 1.00 82.88 290 SER A N 1
ATOM 2280 C CA . SER A 1 290 ? -11.434 -4.935 18.455 1.00 82.88 290 SER A CA 1
ATOM 2281 C C . SER A 1 290 ? -10.234 -5.888 18.434 1.00 82.88 290 SER A C 1
ATOM 2283 O O . SER A 1 290 ? -9.120 -5.517 18.042 1.00 82.88 290 SER A O 1
ATOM 2285 N N . ALA A 1 291 ? -10.448 -7.109 18.928 1.00 77.25 291 ALA A N 1
ATOM 2286 C CA . ALA A 1 291 ? -9.407 -8.129 19.022 1.00 77.25 291 ALA A CA 1
ATOM 2287 C C . ALA A 1 291 ? -9.021 -8.673 17.636 1.00 77.25 291 ALA A C 1
ATOM 2289 O O . ALA A 1 291 ? -9.822 -8.659 16.702 1.00 77.25 291 ALA A O 1
ATOM 2290 N N . LEU A 1 292 ? -7.793 -9.185 17.507 1.00 70.12 292 LEU A N 1
ATOM 2291 C CA . LEU A 1 292 ? -7.298 -9.778 16.253 1.00 70.12 292 LEU A CA 1
ATOM 2292 C C . LEU A 1 292 ? -8.077 -11.038 15.841 1.00 70.12 292 LEU A C 1
ATOM 2294 O O . LEU A 1 292 ? -8.083 -11.403 14.672 1.00 70.12 292 LEU A O 1
ATOM 2298 N N . THR A 1 293 ? -8.710 -11.699 16.809 1.00 60.91 293 THR A N 1
ATOM 2299 C CA . THR A 1 293 ? -9.462 -12.952 16.662 1.00 60.91 293 THR A CA 1
ATOM 2300 C C . THR A 1 293 ? -10.983 -12.750 16.631 1.00 60.91 293 THR A C 1
ATOM 2302 O O . THR A 1 293 ? -11.721 -13.718 16.444 1.00 60.91 293 THR A O 1
ATOM 2305 N N . GLU A 1 294 ? -11.464 -11.510 16.806 1.00 59.84 294 GLU A N 1
ATOM 2306 C CA . GLU A 1 294 ? -12.896 -11.182 16.766 1.00 59.84 294 GLU A CA 1
ATOM 2307 C C . GLU A 1 294 ? -13.430 -11.260 15.339 1.00 59.84 294 GLU A C 1
ATOM 2309 O O . GLU A 1 294 ? -14.350 -12.020 15.055 1.00 59.84 294 GLU A O 1
ATOM 2314 N N . ASP A 1 295 ? -12.803 -10.514 14.435 1.00 54.81 295 ASP A N 1
ATOM 2315 C CA . ASP A 1 295 ? -13.178 -10.446 13.032 1.00 54.81 295 ASP A CA 1
ATOM 2316 C C . ASP A 1 295 ? -11.965 -10.860 12.190 1.00 54.81 295 ASP A C 1
ATOM 2318 O O . ASP A 1 295 ? -10.938 -10.183 12.165 1.00 54.81 295 ASP A O 1
ATOM 2322 N N . GLY A 1 296 ? -12.077 -12.006 11.521 1.00 52.03 296 GLY A N 1
ATOM 2323 C CA . GLY A 1 296 ? -11.102 -12.517 10.565 1.00 52.03 296 GLY A CA 1
ATOM 2324 C C . GLY A 1 296 ? -11.777 -12.888 9.247 1.00 52.03 296 GLY A C 1
ATOM 2325 O O . GLY A 1 296 ? -12.990 -13.067 9.172 1.00 52.03 296 GLY A O 1
ATOM 2326 N N . PHE A 1 297 ? -10.990 -13.046 8.183 1.00 43.66 297 PHE A N 1
ATOM 2327 C CA . PHE A 1 297 ? -11.542 -13.361 6.859 1.00 43.66 297 PHE A CA 1
ATOM 2328 C C . PHE A 1 297 ? -12.293 -14.705 6.819 1.00 43.66 297 PHE A C 1
ATOM 2330 O O . PHE A 1 297 ? -13.281 -14.849 6.104 1.00 43.66 297 PHE A O 1
ATOM 2337 N N . ALA A 1 298 ? -11.843 -15.686 7.607 1.00 44.56 298 ALA A N 1
ATOM 2338 C CA . ALA A 1 298 ? -12.454 -17.013 7.681 1.00 44.56 298 ALA A CA 1
ATOM 2339 C C . ALA A 1 298 ? -13.553 -17.134 8.756 1.00 44.56 298 ALA A C 1
ATOM 2341 O O . ALA A 1 298 ? -14.327 -18.090 8.733 1.00 44.56 298 ALA A O 1
ATOM 2342 N N . SER A 1 299 ? -13.629 -16.195 9.702 1.00 48.66 299 SER A N 1
ATOM 2343 C CA . SER A 1 299 ? -14.543 -16.266 10.844 1.00 48.66 299 SER A CA 1
ATOM 2344 C C . SER A 1 299 ? -14.860 -14.873 11.380 1.00 48.66 299 SER A C 1
ATOM 2346 O O . SER A 1 299 ? -13.947 -14.141 11.752 1.00 48.66 299 SER A O 1
ATOM 2348 N N . ALA A 1 300 ? -16.145 -14.538 11.481 1.00 51.31 300 ALA A N 1
ATOM 2349 C CA . ALA A 1 300 ? -16.616 -13.341 12.169 1.00 51.31 300 ALA A CA 1
ATOM 2350 C C . ALA A 1 300 ? -17.303 -13.750 13.476 1.00 51.31 300 ALA A C 1
ATOM 2352 O O . ALA A 1 300 ? -18.289 -14.488 13.453 1.00 51.31 300 ALA A O 1
ATOM 2353 N N . ASN A 1 301 ? -16.799 -13.251 14.600 1.00 57.34 301 ASN A N 1
ATOM 2354 C CA . ASN A 1 301 ? -17.369 -13.417 15.936 1.00 57.34 301 ASN A CA 1
ATOM 2355 C C . ASN A 1 301 ? -18.006 -12.096 16.393 1.00 57.34 301 ASN A C 1
ATOM 2357 O O . ASN A 1 301 ? -17.787 -11.622 17.510 1.00 57.34 301 ASN A O 1
ATOM 2361 N N . ALA A 1 302 ? -18.785 -11.469 15.508 1.00 53.19 302 ALA A N 1
ATOM 2362 C CA . ALA A 1 302 ? -19.433 -10.197 15.791 1.00 53.19 302 ALA A CA 1
ATOM 2363 C C . ALA A 1 302 ? -20.317 -10.303 17.049 1.00 53.19 302 ALA A C 1
ATOM 2365 O O . ALA A 1 302 ? -21.284 -11.061 17.077 1.00 53.19 302 ALA A O 1
ATOM 2366 N N . GLY A 1 303 ? -19.980 -9.523 18.082 1.00 54.38 303 GLY A N 1
ATOM 2367 C CA . GLY A 1 303 ? -20.704 -9.516 19.359 1.00 54.38 303 GLY A CA 1
ATOM 2368 C C . GLY A 1 303 ? -20.234 -10.561 20.376 1.00 54.38 303 GLY A C 1
ATOM 2369 O O . GLY A 1 303 ? -20.905 -10.746 21.385 1.00 54.38 303 GLY A O 1
ATOM 2370 N N . ALA A 1 304 ? -19.102 -11.233 20.142 1.00 57.34 304 ALA A N 1
ATOM 2371 C CA . ALA A 1 304 ? -18.564 -12.225 21.074 1.00 57.34 304 ALA A CA 1
ATOM 2372 C C . ALA A 1 304 ? -17.907 -11.631 22.333 1.00 57.34 304 ALA A C 1
ATOM 2374 O O . ALA A 1 304 ? -17.712 -12.364 23.301 1.00 57.34 304 ALA A O 1
ATOM 2375 N N . TYR A 1 305 ? -17.571 -10.337 22.331 1.00 68.31 305 TYR A N 1
ATOM 2376 C CA . TYR A 1 305 ? -16.850 -9.678 23.423 1.00 68.31 305 TYR A CA 1
ATOM 2377 C C . TYR A 1 305 ? -17.566 -8.425 23.924 1.00 68.31 305 TYR A C 1
ATOM 2379 O O . TYR A 1 305 ? -18.406 -7.834 23.235 1.00 68.31 305 TYR A O 1
ATOM 2387 N N . ASP A 1 306 ? -17.208 -8.020 25.141 1.00 73.12 306 ASP A N 1
ATOM 2388 C CA . ASP A 1 306 ? -17.924 -6.981 25.865 1.00 73.12 306 ASP A CA 1
ATOM 2389 C C . ASP A 1 306 ? -17.801 -5.619 25.174 1.00 73.12 306 ASP A C 1
ATOM 2391 O O . ASP A 1 306 ? -16.725 -5.158 24.784 1.00 73.12 306 ASP A O 1
ATOM 2395 N N . SER A 1 307 ? -18.940 -4.939 25.066 1.00 82.19 307 SER A N 1
ATOM 2396 C CA . SER A 1 307 ? -19.002 -3.510 24.780 1.00 82.19 307 SER A CA 1
ATOM 2397 C C . SER A 1 307 ? -19.584 -2.805 25.996 1.00 82.19 307 SER A C 1
ATOM 2399 O O . SER A 1 307 ? -20.713 -3.080 26.399 1.00 82.19 307 SER A O 1
ATOM 2401 N N . ILE A 1 308 ? -18.820 -1.889 26.586 1.00 91.62 308 ILE A N 1
ATOM 2402 C CA . ILE A 1 308 ? -19.274 -1.099 27.729 1.00 91.62 308 ILE A CA 1
ATOM 2403 C C . ILE A 1 308 ? -19.863 0.203 27.199 1.00 91.62 308 ILE A C 1
ATOM 2405 O O . ILE A 1 308 ? -19.163 1.031 26.614 1.00 91.62 308 ILE A O 1
ATOM 2409 N N . LEU A 1 309 ? -21.175 0.351 27.373 1.00 92.38 309 LEU A N 1
ATOM 2410 C CA . LEU A 1 309 ? -21.945 1.495 26.895 1.00 92.38 309 LEU A CA 1
ATOM 2411 C C . LEU A 1 309 ? -22.006 2.614 27.948 1.00 92.38 309 LEU A C 1
ATOM 2413 O O . LEU A 1 309 ? -21.799 2.382 29.138 1.00 92.38 309 LEU A O 1
ATOM 2417 N N . ASN A 1 310 ? -22.391 3.811 27.501 1.00 93.12 310 ASN A N 1
ATOM 2418 C CA . ASN A 1 310 ? -22.788 4.950 28.338 1.00 93.12 310 ASN A CA 1
ATOM 2419 C C . ASN A 1 310 ? -21.714 5.449 29.324 1.00 93.12 310 ASN A C 1
ATOM 2421 O O . ASN A 1 310 ? -22.015 5.920 30.425 1.00 93.12 310 ASN A O 1
ATOM 2425 N N . ILE A 1 311 ? -20.448 5.380 28.922 1.00 95.50 311 ILE A N 1
ATOM 2426 C CA . ILE A 1 311 ? -19.318 5.835 29.733 1.00 95.50 311 ILE A CA 1
ATOM 2427 C C . ILE A 1 311 ? -19.279 7.364 29.702 1.00 95.50 311 ILE A C 1
ATOM 2429 O O . ILE A 1 311 ? -19.425 7.978 28.644 1.00 95.50 311 ILE A O 1
ATOM 2433 N N . ASP A 1 312 ? -19.101 7.984 30.864 1.00 95.00 312 ASP A N 1
ATOM 2434 C CA . ASP A 1 312 ? -18.900 9.427 30.960 1.00 95.00 312 ASP A CA 1
ATOM 2435 C C . ASP A 1 312 ? -17.459 9.775 30.575 1.00 95.00 312 ASP A C 1
ATOM 2437 O O . ASP A 1 312 ? -16.526 9.407 31.291 1.00 95.00 312 ASP A O 1
ATOM 2441 N N . SER A 1 313 ? -17.263 10.484 29.460 1.00 95.00 313 SER A N 1
ATOM 2442 C CA . SER A 1 313 ? -15.919 10.853 29.012 1.00 95.00 313 SER A CA 1
ATOM 2443 C C . SER A 1 313 ? -15.222 11.883 29.903 1.00 95.00 313 SER A C 1
ATOM 2445 O O . SER A 1 313 ? -14.027 12.105 29.743 1.00 95.00 313 SER A O 1
ATOM 2447 N N . SER A 1 314 ? -15.931 12.508 30.847 1.00 94.38 314 SER A N 1
ATOM 2448 C CA . SER A 1 314 ? -15.334 13.412 31.836 1.00 94.38 314 SER A CA 1
ATOM 2449 C C . SER A 1 314 ? -14.762 12.677 33.058 1.00 94.38 314 SER A C 1
ATOM 2451 O O . SER A 1 314 ? -14.020 13.269 33.843 1.00 94.38 314 SER A O 1
ATOM 2453 N N . SER A 1 315 ? -15.061 11.382 33.217 1.00 96.56 315 SER A N 1
ATOM 2454 C CA . SER A 1 315 ? -14.618 10.568 34.350 1.00 96.56 315 SER A CA 1
ATOM 2455 C C . SER A 1 315 ? -13.498 9.606 33.948 1.00 96.56 315 SER A C 1
ATOM 2457 O O . SER A 1 315 ? -13.736 8.554 33.354 1.00 96.56 315 SER A O 1
ATOM 2459 N N . ALA A 1 316 ? -12.265 9.943 34.333 1.00 96.19 316 ALA A N 1
ATOM 2460 C CA . ALA A 1 316 ? -11.090 9.097 34.111 1.00 96.19 316 ALA A CA 1
ATOM 2461 C C . ALA A 1 316 ? -11.250 7.685 34.712 1.00 96.19 316 ALA A C 1
ATOM 2463 O O . ALA A 1 316 ? -10.871 6.701 34.076 1.00 96.19 316 ALA A O 1
ATOM 2464 N N . ASP A 1 317 ? -11.855 7.579 35.899 1.00 96.69 317 ASP A N 1
ATOM 2465 C CA . ASP A 1 317 ? -12.104 6.296 36.567 1.00 96.69 317 ASP A CA 1
ATOM 2466 C C . ASP A 1 317 ? -13.118 5.445 35.792 1.00 96.69 317 ASP A C 1
ATOM 2468 O O . ASP A 1 317 ? -12.861 4.271 35.530 1.00 96.69 317 ASP A O 1
ATOM 2472 N N . ALA A 1 318 ? -14.224 6.042 35.326 1.00 96.12 318 ALA A N 1
ATOM 2473 C CA . ALA A 1 318 ? -15.219 5.324 34.527 1.00 96.12 318 ALA A CA 1
ATOM 2474 C C . ALA A 1 318 ? -14.632 4.806 33.204 1.00 96.12 318 ALA A C 1
ATOM 2476 O O . ALA A 1 318 ? -14.936 3.684 32.790 1.00 96.12 318 ALA A O 1
ATOM 2477 N N . ILE A 1 319 ? -13.770 5.599 32.556 1.00 97.00 319 ILE A N 1
ATOM 2478 C CA . ILE A 1 319 ? -13.030 5.174 31.361 1.00 97.00 319 ILE A CA 1
ATOM 2479 C C . ILE A 1 319 ? -12.132 3.988 31.709 1.00 97.00 319 ILE A C 1
ATOM 2481 O O . ILE A 1 319 ? -12.193 2.955 31.042 1.00 97.00 319 ILE A O 1
ATOM 2485 N N . ARG A 1 320 ? -11.320 4.101 32.764 1.00 97.50 320 ARG A N 1
ATOM 2486 C CA . ARG A 1 320 ? -10.366 3.057 33.156 1.00 97.50 320 ARG A CA 1
ATOM 2487 C C . ARG A 1 320 ? -11.052 1.734 33.471 1.00 97.50 320 ARG A C 1
ATOM 2489 O O . ARG A 1 320 ? -10.611 0.692 32.979 1.00 97.50 320 ARG A O 1
ATOM 2496 N N . ASP A 1 321 ? -12.145 1.779 34.222 1.00 96.00 321 ASP A N 1
ATOM 2497 C CA . ASP A 1 321 ? -12.937 0.601 34.565 1.00 96.00 321 ASP A CA 1
ATOM 2498 C C . ASP A 1 321 ? -13.529 -0.059 33.319 1.00 96.00 321 ASP A C 1
ATOM 2500 O O . ASP A 1 321 ? -13.467 -1.282 33.165 1.00 96.00 321 ASP A O 1
ATOM 2504 N N . ALA A 1 322 ? -14.082 0.740 32.405 1.00 95.88 322 ALA A N 1
ATOM 2505 C CA . ALA A 1 322 ? -14.669 0.238 31.173 1.00 95.88 322 ALA A CA 1
ATOM 2506 C C . ALA A 1 322 ? -13.627 -0.416 30.258 1.00 95.88 322 ALA A C 1
ATOM 2508 O O . ALA A 1 322 ? -13.833 -1.541 29.805 1.00 95.88 322 ALA A O 1
ATOM 2509 N N . ILE A 1 323 ? -12.491 0.248 30.023 1.00 95.94 323 ILE A N 1
ATOM 2510 C CA . ILE A 1 323 ? -11.409 -0.295 29.192 1.00 95.94 323 ILE A CA 1
ATOM 2511 C C . ILE A 1 323 ? -10.853 -1.583 29.799 1.00 95.94 323 ILE A C 1
ATOM 2513 O O . ILE A 1 323 ? -10.667 -2.566 29.083 1.00 95.94 323 ILE A O 1
ATOM 2517 N N . THR A 1 324 ? -10.640 -1.612 31.115 1.00 94.88 324 THR A N 1
ATOM 2518 C CA . THR A 1 324 ? -10.142 -2.807 31.809 1.00 94.88 324 THR A CA 1
ATOM 2519 C C . THR A 1 324 ? -11.102 -3.986 31.641 1.00 94.88 324 THR A C 1
ATOM 2521 O O . THR A 1 324 ? -10.657 -5.097 31.359 1.00 94.88 324 THR A O 1
ATOM 2524 N N . LYS A 1 325 ? -12.420 -3.755 31.736 1.00 93.50 325 LYS A N 1
ATOM 2525 C CA . LYS A 1 325 ? -13.433 -4.791 31.474 1.00 93.50 325 LYS A CA 1
ATOM 2526 C C . LYS A 1 325 ? -13.372 -5.313 30.039 1.00 93.50 325 LYS A C 1
ATOM 2528 O O . LYS A 1 325 ? -13.338 -6.523 29.853 1.00 93.50 325 LYS A O 1
ATOM 2533 N N . VAL A 1 326 ? -13.286 -4.424 29.045 1.00 92.25 326 VAL A N 1
ATOM 2534 C CA . VAL A 1 326 ? -13.176 -4.825 27.631 1.00 92.25 326 VAL A CA 1
ATOM 2535 C C . VAL A 1 326 ? -11.921 -5.669 27.397 1.00 92.25 326 VAL A C 1
ATOM 2537 O O . VAL A 1 326 ? -12.016 -6.737 26.800 1.00 92.25 326 VAL A O 1
ATOM 2540 N N . ILE A 1 327 ? -10.758 -5.250 27.908 1.00 91.25 327 ILE A N 1
ATOM 2541 C CA . ILE A 1 327 ? -9.499 -6.001 27.758 1.00 91.25 327 ILE A CA 1
ATOM 2542 C C . ILE A 1 327 ? -9.596 -7.383 28.416 1.00 91.25 327 ILE A C 1
ATOM 2544 O O . ILE A 1 327 ? -9.160 -8.371 27.829 1.00 91.25 327 ILE A O 1
ATOM 2548 N N . ASN A 1 328 ? -10.201 -7.469 29.603 1.00 90.62 328 ASN A N 1
ATOM 2549 C CA . ASN A 1 328 ? -10.381 -8.735 30.316 1.00 90.62 328 ASN A CA 1
ATOM 2550 C C . ASN A 1 328 ? -11.365 -9.695 29.624 1.00 90.62 328 ASN A C 1
ATOM 2552 O O . ASN A 1 328 ? -11.376 -10.876 29.961 1.00 90.62 328 ASN A O 1
ATOM 2556 N N . SER A 1 329 ? -12.174 -9.215 28.672 1.00 88.06 329 SER A N 1
ATOM 2557 C CA . SER A 1 329 ? -13.085 -10.056 27.882 1.00 88.06 329 SER A CA 1
ATOM 2558 C C . SER A 1 329 ? -12.398 -10.785 26.715 1.00 88.06 329 SER A C 1
ATOM 2560 O O . SER A 1 329 ? -13.013 -11.641 26.080 1.00 88.06 329 SER A O 1
ATOM 2562 N N . TYR A 1 330 ? -11.132 -10.468 26.413 1.00 85.62 330 TYR A N 1
ATOM 2563 C CA . TYR A 1 330 ? -10.408 -11.067 25.289 1.00 85.62 330 TYR A CA 1
ATOM 2564 C C . TYR A 1 330 ? -10.050 -12.539 25.531 1.00 85.62 330 TYR A C 1
ATOM 2566 O O . TYR A 1 330 ? -9.748 -12.933 26.657 1.00 85.62 330 TYR A O 1
ATOM 2574 N N . PRO A 1 331 ? -10.042 -13.369 24.469 1.00 76.88 331 PRO A N 1
ATOM 2575 C CA . PRO A 1 331 ? -9.777 -14.804 24.586 1.00 76.88 331 PRO A CA 1
ATOM 2576 C C . PRO A 1 331 ? -8.298 -15.106 24.862 1.00 76.88 331 PRO A C 1
ATOM 2578 O O . PRO A 1 331 ? -7.948 -16.224 25.234 1.00 76.88 331 PRO A O 1
ATOM 2581 N N . ASP A 1 332 ? -7.426 -14.122 24.645 1.00 81.06 332 ASP A N 1
ATOM 2582 C CA . ASP A 1 332 ? -5.987 -14.216 24.812 1.00 81.06 332 ASP A CA 1
ATOM 2583 C C . ASP A 1 332 ? -5.405 -12.909 25.370 1.00 81.06 332 ASP A C 1
ATOM 2585 O O . ASP A 1 332 ? -6.052 -11.861 25.425 1.00 81.06 332 ASP A O 1
ATOM 2589 N N . THR A 1 333 ? -4.140 -12.976 25.775 1.00 84.75 333 THR A N 1
ATOM 2590 C CA . THR A 1 333 ? -3.378 -11.833 26.285 1.00 84.75 333 THR A CA 1
ATOM 2591 C C . THR A 1 333 ? -2.507 -11.194 25.201 1.00 84.75 333 THR A C 1
ATOM 2593 O O . THR A 1 333 ? -1.440 -10.657 25.511 1.00 84.75 333 THR A O 1
ATOM 2596 N N . ASN A 1 334 ? -2.886 -11.292 23.919 1.00 84.69 334 ASN A N 1
ATOM 2597 C CA . ASN A 1 334 ? -2.059 -10.779 22.833 1.00 84.69 334 ASN A CA 1
ATOM 2598 C C . ASN A 1 334 ? -1.932 -9.248 22.952 1.00 84.69 334 ASN A C 1
ATOM 2600 O O . ASN A 1 334 ? -2.929 -8.528 22.834 1.00 84.69 334 ASN A O 1
ATOM 2604 N N . PRO A 1 335 ? -0.711 -8.708 23.133 1.00 86.38 335 PRO A N 1
ATOM 2605 C CA . PRO A 1 335 ? -0.512 -7.273 23.326 1.00 86.38 335 PRO A CA 1
ATOM 2606 C C . PRO A 1 335 ? -0.884 -6.442 22.086 1.00 86.38 335 PRO A C 1
ATOM 2608 O O . PRO A 1 335 ? -1.002 -5.219 22.179 1.00 86.38 335 PRO A O 1
ATOM 2611 N N . ASN A 1 336 ? -1.068 -7.080 20.925 1.00 85.94 336 ASN A N 1
ATOM 2612 C CA . ASN A 1 336 ? -1.498 -6.426 19.694 1.00 85.94 336 ASN A CA 1
ATOM 2613 C C . ASN A 1 336 ? -3.022 -6.340 19.527 1.00 85.94 336 ASN A C 1
ATOM 2615 O O . ASN A 1 336 ? -3.458 -5.669 18.590 1.00 85.94 336 ASN A O 1
ATOM 2619 N N . ASN A 1 337 ? -3.822 -6.944 20.417 1.00 87.75 337 ASN A N 1
ATOM 2620 C CA . ASN A 1 337 ? -5.266 -6.704 20.437 1.00 87.75 337 ASN A CA 1
ATOM 2621 C C . ASN A 1 337 ? -5.548 -5.210 20.620 1.00 87.75 337 ASN A C 1
ATOM 2623 O O . ASN A 1 337 ? -4.793 -4.499 21.292 1.00 87.75 337 ASN A O 1
ATOM 2627 N N . GLN A 1 338 ? -6.623 -4.727 20.002 1.00 91.00 338 GLN A N 1
ATOM 2628 C CA . GLN A 1 338 ? -6.985 -3.315 20.023 1.00 91.00 338 GLN A CA 1
ATOM 2629 C C . GLN A 1 338 ? -8.282 -3.106 20.784 1.00 91.00 338 GLN A C 1
ATOM 2631 O O . GLN A 1 338 ? -9.144 -3.975 20.773 1.00 91.00 338 GLN A O 1
ATOM 2636 N N . VAL A 1 339 ? -8.428 -1.947 21.416 1.00 92.81 339 VAL A N 1
ATOM 2637 C CA . VAL A 1 339 ? -9.704 -1.464 21.955 1.00 92.81 339 VAL A CA 1
ATOM 2638 C C . VAL A 1 339 ? -10.134 -0.262 21.124 1.00 92.81 339 VAL A C 1
ATOM 2640 O O . VAL A 1 339 ? -9.305 0.579 20.767 1.00 92.81 339 VAL A O 1
ATOM 2643 N N . LEU A 1 340 ? -11.425 -0.206 20.810 1.00 94.31 340 LEU A N 1
ATOM 2644 C CA . LEU A 1 340 ? -12.056 0.846 20.024 1.00 94.31 340 LEU A CA 1
ATOM 2645 C C . LEU A 1 340 ? -12.975 1.676 20.923 1.00 94.31 340 LEU A C 1
ATOM 2647 O O . LEU A 1 340 ? -13.887 1.129 21.538 1.00 94.31 340 LEU A O 1
ATOM 2651 N N . VAL A 1 341 ? -12.784 2.992 20.960 1.00 96.19 341 VAL A N 1
ATOM 2652 C CA . VAL A 1 341 ? -13.666 3.923 21.676 1.00 96.19 341 VAL A CA 1
ATOM 2653 C C . VAL A 1 341 ? -14.329 4.872 20.686 1.00 96.19 341 VAL A C 1
ATOM 2655 O O . VAL A 1 341 ? -13.645 5.463 19.852 1.00 96.19 341 VAL A O 1
ATOM 2658 N N . GLN A 1 342 ? -15.649 5.023 20.778 1.00 96.00 342 GLN A N 1
ATOM 2659 C CA . GLN A 1 342 ? -16.448 5.894 19.906 1.00 96.00 342 GLN A CA 1
ATOM 2660 C C . GLN A 1 342 ? -17.479 6.685 20.724 1.00 96.00 342 GLN A C 1
ATOM 2662 O O . GLN A 1 342 ? -17.829 6.262 21.829 1.00 96.00 342 GLN A O 1
ATOM 2667 N N . PRO A 1 343 ? -18.030 7.792 20.195 1.00 95.38 343 PRO A N 1
ATOM 2668 C CA . PRO A 1 343 ? -19.237 8.397 20.742 1.00 95.38 343 PRO A CA 1
ATOM 2669 C C . PRO A 1 343 ? -20.384 7.381 20.767 1.00 95.38 343 PRO A C 1
ATOM 2671 O O . PRO A 1 343 ? -20.582 6.621 19.815 1.00 95.38 343 PRO A O 1
ATOM 2674 N N . MET A 1 344 ? -21.152 7.368 21.851 1.00 94.06 344 MET A N 1
ATOM 2675 C CA . MET A 1 344 ? -22.367 6.570 21.946 1.00 94.06 344 MET A CA 1
ATOM 2676 C C . MET A 1 344 ? -23.493 7.283 21.194 1.00 94.06 344 MET A C 1
ATOM 2678 O O . MET A 1 344 ? -23.773 8.451 21.454 1.00 94.06 344 MET A O 1
ATOM 2682 N N . LEU A 1 345 ? -24.149 6.576 20.272 1.00 89.88 345 LEU A N 1
ATOM 2683 C CA . LEU A 1 345 ? -25.345 7.093 19.613 1.00 89.88 345 LEU A CA 1
ATOM 2684 C C . LEU A 1 345 ? -26.500 7.180 20.610 1.00 89.88 345 LEU A C 1
ATOM 2686 O O . LEU A 1 345 ? -26.805 6.207 21.299 1.00 89.88 345 LEU A O 1
ATOM 2690 N N . THR A 1 346 ? -27.153 8.336 20.638 1.00 86.12 346 THR A N 1
ATOM 2691 C CA . THR A 1 346 ? -28.444 8.546 21.295 1.00 86.12 346 THR A CA 1
ATOM 2692 C C . THR A 1 346 ? -29.542 8.612 20.238 1.00 86.12 346 THR A C 1
ATOM 2694 O O . THR A 1 346 ? -29.257 8.795 19.053 1.00 86.12 346 THR A O 1
ATOM 2697 N N . ASP A 1 347 ? -30.797 8.442 20.657 1.00 87.44 347 ASP A N 1
ATOM 2698 C CA . ASP A 1 347 ? -31.971 8.663 19.798 1.00 87.44 347 ASP A CA 1
ATOM 2699 C C . ASP A 1 347 ? -31.986 7.797 18.523 1.00 87.44 347 ASP A C 1
ATOM 2701 O O . ASP A 1 347 ? -32.434 8.214 17.449 1.00 87.44 347 ASP A O 1
ATOM 2705 N N . VAL A 1 348 ? -31.469 6.570 18.639 1.00 88.31 348 VAL A N 1
ATOM 2706 C CA . VAL A 1 348 ? -31.506 5.577 17.564 1.00 88.31 348 VAL A CA 1
ATOM 2707 C C . VAL A 1 348 ? -32.971 5.293 17.234 1.00 88.31 348 VAL A C 1
ATOM 2709 O O . VAL A 1 348 ? -33.764 5.035 18.124 1.00 88.31 348 VAL A O 1
ATOM 2712 N N . ARG A 1 349 ? -33.354 5.378 15.956 1.00 90.25 349 ARG A N 1
ATOM 2713 C CA . ARG A 1 349 ? -34.719 5.023 15.515 1.00 90.25 349 ARG A CA 1
ATOM 2714 C C . ARG A 1 349 ? -34.833 3.569 15.088 1.00 90.25 349 ARG A C 1
ATOM 2716 O O . ARG A 1 349 ? -35.892 2.977 15.209 1.00 90.25 349 ARG A O 1
ATOM 2723 N N . ILE A 1 350 ? -33.759 3.054 14.496 1.00 89.12 350 ILE A N 1
ATOM 2724 C CA . ILE A 1 350 ? -33.658 1.707 13.946 1.00 89.12 350 ILE A CA 1
ATOM 2725 C C . ILE A 1 350 ? -32.208 1.256 14.119 1.00 89.12 350 ILE A C 1
ATOM 2727 O O . ILE A 1 350 ? -31.285 2.028 13.842 1.00 89.12 350 ILE A O 1
ATOM 2731 N N . SER A 1 351 ? -32.000 0.013 14.540 1.00 88.94 351 SER A N 1
ATOM 2732 C CA . SER A 1 351 ? -30.683 -0.627 14.588 1.00 88.94 351 SER A CA 1
ATOM 2733 C C . SER A 1 351 ? -30.731 -1.985 13.897 1.00 88.94 351 SER A C 1
ATOM 2735 O O . SER A 1 351 ? -31.774 -2.621 13.869 1.00 88.94 351 SER A O 1
ATOM 2737 N N . GLY A 1 352 ? -29.642 -2.439 13.281 1.00 87.31 352 GLY A N 1
ATOM 2738 C CA . GLY A 1 352 ? -29.690 -3.692 12.533 1.00 87.31 352 GLY A CA 1
ATOM 2739 C C . GLY A 1 352 ? -28.372 -4.115 11.909 1.00 87.31 352 GLY A C 1
ATOM 2740 O O . GLY A 1 352 ? -27.344 -3.454 12.055 1.00 87.31 352 GLY A O 1
ATOM 2741 N N . VAL A 1 353 ? -28.430 -5.231 11.190 1.00 86.19 353 VAL A N 1
ATOM 2742 C CA . VAL A 1 353 ? -27.321 -5.834 10.451 1.00 86.19 353 VAL A CA 1
ATOM 2743 C C . VAL A 1 353 ? -27.727 -6.086 8.999 1.00 86.19 353 VAL A C 1
ATOM 2745 O O . VAL A 1 353 ? -28.846 -6.513 8.709 1.00 86.19 353 VAL A O 1
ATOM 2748 N N . GLY A 1 354 ? -26.802 -5.815 8.080 1.00 86.75 354 GLY A N 1
ATOM 2749 C CA . GLY A 1 354 ? -26.963 -6.060 6.650 1.00 86.75 354 GLY A CA 1
ATOM 2750 C C . GLY A 1 354 ? -25.991 -7.130 6.162 1.00 86.75 354 GLY A C 1
ATOM 2751 O O . GLY A 1 354 ? -24.812 -7.101 6.505 1.00 86.75 354 GLY A O 1
ATOM 2752 N N . PHE A 1 355 ? -26.472 -8.049 5.329 1.00 82.94 355 PHE A N 1
ATOM 2753 C CA . PHE A 1 355 ? -25.679 -9.092 4.686 1.00 82.94 355 PHE A CA 1
ATOM 2754 C C . PHE A 1 355 ? -25.819 -9.002 3.168 1.00 82.94 355 PHE A C 1
ATOM 2756 O O . PHE A 1 355 ? -26.896 -8.716 2.649 1.00 82.94 355 PHE A O 1
ATOM 2763 N N . THR A 1 356 ? -24.742 -9.303 2.445 1.00 82.12 356 THR A N 1
ATOM 2764 C CA . THR A 1 356 ? -24.736 -9.383 0.972 1.00 82.12 356 THR A CA 1
ATOM 2765 C C . THR A 1 356 ? -25.132 -10.764 0.444 1.00 82.12 356 THR A C 1
ATOM 2767 O O . THR A 1 356 ? -25.299 -10.944 -0.762 1.00 82.12 356 THR A O 1
ATOM 2770 N N . ARG A 1 357 ? -25.262 -11.752 1.341 1.00 80.38 357 ARG A N 1
ATOM 2771 C CA . ARG A 1 357 ? -25.697 -13.125 1.058 1.00 80.38 357 ARG A CA 1
ATOM 2772 C C . ARG A 1 357 ? -26.499 -13.666 2.237 1.00 80.38 357 ARG A C 1
ATOM 2774 O O . ARG A 1 357 ? -26.300 -13.255 3.377 1.00 80.38 357 ARG A O 1
ATOM 2781 N N . THR A 1 358 ? -27.362 -14.647 1.994 1.00 80.75 358 THR A N 1
ATOM 2782 C CA . THR A 1 358 ? -28.092 -15.324 3.078 1.00 80.75 358 THR A CA 1
ATOM 2783 C C . THR A 1 358 ? -27.139 -16.157 3.941 1.00 80.75 358 THR A C 1
ATOM 2785 O O . THR A 1 358 ? -26.397 -16.968 3.384 1.00 80.75 358 THR A O 1
ATOM 2788 N N . LEU A 1 359 ? -27.235 -16.066 5.271 1.00 76.88 359 LEU A N 1
ATOM 2789 C CA . LEU A 1 359 ? -26.404 -16.848 6.204 1.00 76.88 359 LEU A CA 1
ATOM 2790 C C . LEU A 1 359 ? -26.549 -18.370 6.035 1.00 76.88 359 LEU A C 1
ATOM 2792 O O . LEU A 1 359 ? -25.575 -19.101 6.145 1.00 76.88 359 LEU A O 1
ATOM 2796 N N . SER A 1 360 ? -27.759 -18.856 5.747 1.00 77.56 360 SER A N 1
ATOM 2797 C CA . SER A 1 360 ? -28.056 -20.295 5.733 1.00 77.56 360 SER A CA 1
ATOM 2798 C C . SER A 1 360 ? -27.613 -21.023 4.464 1.00 77.56 360 SER A C 1
ATOM 2800 O O . SER A 1 360 ? -27.259 -22.196 4.525 1.00 77.56 360 SER A O 1
ATOM 2802 N N . LYS A 1 361 ? -27.676 -20.359 3.303 1.00 80.19 361 LYS A N 1
ATOM 2803 C CA . LYS A 1 361 ? -27.450 -20.993 1.989 1.00 80.19 361 LYS A CA 1
ATOM 2804 C C . LYS A 1 361 ? -26.421 -20.278 1.115 1.00 80.19 361 LYS A C 1
ATOM 2806 O O . LYS A 1 361 ? -26.179 -20.715 -0.005 1.00 80.19 361 LYS A O 1
ATOM 2811 N N . GLY A 1 362 ? -25.869 -19.149 1.564 1.00 78.06 362 GLY A N 1
ATOM 2812 C CA . GLY A 1 362 ? -24.982 -18.316 0.746 1.00 78.06 362 GLY A CA 1
ATOM 2813 C C . GLY A 1 362 ? -25.630 -17.791 -0.545 1.00 78.06 362 GLY A C 1
ATOM 2814 O O . GLY A 1 362 ? -24.920 -17.413 -1.480 1.00 78.06 362 GLY A O 1
ATOM 2815 N N . ALA A 1 363 ? -26.964 -17.778 -0.632 1.00 80.62 363 ALA A N 1
ATOM 2816 C CA . ALA A 1 363 ? -27.675 -17.269 -1.796 1.00 80.62 363 ALA A CA 1
ATOM 2817 C C . ALA A 1 363 ? -27.416 -15.757 -1.953 1.00 80.62 363 ALA A C 1
ATOM 2819 O O . ALA A 1 363 ? -27.298 -15.065 -0.937 1.00 80.62 363 ALA A O 1
ATOM 2820 N N . PRO A 1 364 ? -27.312 -15.239 -3.190 1.00 85.38 364 PRO A N 1
ATOM 2821 C CA . PRO A 1 364 ? -26.889 -13.867 -3.479 1.00 85.38 364 PRO A CA 1
ATOM 2822 C C . PRO A 1 364 ? -28.031 -12.853 -3.276 1.00 85.38 364 PRO A C 1
ATOM 2824 O O . PRO A 1 364 ? -28.398 -12.120 -4.190 1.00 85.38 364 PRO A O 1
ATOM 2827 N N . TYR A 1 365 ? -28.623 -12.841 -2.081 1.00 85.56 365 TYR A N 1
ATOM 2828 C CA . TYR A 1 365 ? -29.634 -11.869 -1.673 1.00 85.56 365 TYR A CA 1
ATOM 2829 C C . TYR A 1 365 ? -29.054 -10.902 -0.647 1.00 85.56 365 TYR A C 1
ATOM 2831 O O . TYR A 1 365 ? -28.412 -11.333 0.315 1.00 85.56 365 TYR A O 1
ATOM 2839 N N . TYR A 1 366 ? -29.361 -9.616 -0.813 1.00 87.62 366 TYR A N 1
ATOM 2840 C CA . TYR A 1 366 ? -29.191 -8.634 0.250 1.00 87.62 366 TYR A CA 1
ATOM 2841 C C . TYR A 1 366 ? -30.238 -8.884 1.337 1.00 87.62 366 TYR A C 1
ATOM 2843 O O . TYR A 1 366 ? -31.436 -8.915 1.053 1.00 87.62 366 TYR A O 1
ATOM 2851 N N . VAL A 1 367 ? -29.788 -9.076 2.575 1.00 88.69 367 VAL A N 1
ATOM 2852 C CA . VAL A 1 367 ? -30.651 -9.315 3.739 1.00 88.69 367 VAL A CA 1
ATOM 2853 C C . VAL A 1 367 ? -30.386 -8.221 4.757 1.00 88.69 367 VAL A C 1
ATOM 2855 O O . VAL A 1 367 ? -29.252 -8.071 5.201 1.00 88.69 367 VAL A O 1
ATOM 2858 N N . VAL A 1 368 ? -31.417 -7.472 5.138 1.00 89.50 368 VAL A N 1
ATOM 2859 C CA . VAL A 1 368 ? -31.335 -6.483 6.218 1.00 89.50 368 VAL A CA 1
ATOM 2860 C C . VAL A 1 368 ? -32.250 -6.935 7.341 1.00 89.50 368 VAL A C 1
ATOM 2862 O O . VAL A 1 368 ? -33.463 -7.001 7.158 1.00 89.50 368 VAL A O 1
ATOM 2865 N N . ASN A 1 369 ? -31.655 -7.240 8.489 1.00 88.56 369 ASN A N 1
ATOM 2866 C CA . ASN A 1 369 ? -32.381 -7.512 9.722 1.00 88.56 369 ASN A CA 1
ATOM 2867 C C . ASN A 1 369 ? -32.255 -6.280 10.602 1.00 88.56 369 ASN A C 1
ATOM 2869 O O . ASN A 1 369 ? -31.138 -5.860 10.900 1.00 88.56 369 ASN A O 1
ATOM 2873 N N . TYR A 1 370 ? -33.376 -5.707 11.011 1.00 90.94 370 TYR A N 1
ATOM 2874 C CA . TYR A 1 370 ? -33.384 -4.529 11.859 1.00 90.94 370 TYR A CA 1
ATOM 2875 C C . TYR A 1 370 ? -34.432 -4.654 12.957 1.00 90.94 370 TYR A C 1
ATOM 2877 O O . TYR A 1 370 ? -35.394 -5.410 12.828 1.00 90.94 370 TYR A O 1
ATOM 2885 N N . ASP A 1 371 ? -34.203 -3.897 14.016 1.00 86.06 371 ASP A N 1
ATOM 2886 C CA . ASP A 1 371 ? -35.111 -3.648 15.116 1.00 86.06 371 ASP A CA 1
ATOM 2887 C C . ASP A 1 371 ? -35.439 -2.151 15.125 1.00 86.06 371 ASP A C 1
ATOM 2889 O O . ASP A 1 371 ? -34.535 -1.305 15.108 1.00 86.06 371 ASP A O 1
ATOM 2893 N N . ASP A 1 372 ? -36.728 -1.834 15.065 1.00 85.06 372 ASP A N 1
ATOM 2894 C CA . ASP A 1 372 ? -37.280 -0.482 15.154 1.00 85.06 372 ASP A CA 1
ATOM 2895 C C . ASP A 1 372 ? -37.891 -0.186 16.536 1.00 85.06 372 ASP A C 1
ATOM 2897 O O . ASP A 1 372 ? -38.504 0.866 16.733 1.00 85.06 372 ASP A O 1
ATOM 2901 N N . GLN A 1 373 ? -37.693 -1.089 17.503 1.00 73.25 373 GLN A N 1
ATOM 2902 C CA . GLN A 1 373 ? -38.048 -0.905 18.904 1.00 73.25 373 GLN A CA 1
ATOM 2903 C C . GLN A 1 373 ? -36.777 -0.605 19.706 1.00 73.25 373 GLN A C 1
ATOM 2905 O O . GLN A 1 373 ? -35.927 -1.468 19.908 1.00 73.25 373 GLN A O 1
ATOM 2910 N N . THR A 1 374 ? -36.629 0.647 20.139 1.00 59.09 374 THR A N 1
ATOM 2911 C CA . THR A 1 374 ? -35.519 1.095 21.001 1.00 59.09 374 THR A CA 1
ATOM 2912 C C . THR A 1 374 ? -35.862 1.136 22.469 1.00 59.09 374 THR A C 1
ATOM 2914 O O . THR A 1 374 ? -36.987 1.596 22.780 1.00 59.09 374 THR A O 1
#

Radius of gyration: 23.51 Å; chains: 1; bounding box: 64×47×65 Å

Foldseek 3Di:
DDLAAEEEEEEQADQQPQDNDGLQQDDLVLQFTLLVQQVVLCPVDDYQYEYQYEPPVVVNCVVDPDHHYFYPPCSVLFESLLSVLSDDFDLAHKYKYAYSQKGFHNVVVVVQNPDDFQKEFEKAQQVVVVCVVPDVVVLLQFWFFDDDPQDTPAIGSPDDSVRGRITGRGIMMGHDVRSVVSVVCSVVPDSDSRRDYVRVVVRVVVVVPTGYHYDYPNLQMAGSSDSVSSCQNLDFFPQSNLVSSQSRHDPDHRFDKDKDFLLVCVVPVPVSLVVQLVVAPQAWKKKAWRFRPCDDPVDHVVPQFDIDGRFGSVDSVSVVVRNVRRCVRDPDNPRRTMMMMGGDDDPDQKDWDWDCADPPPRHRDIDIDMDRPD